Protein AF-A0A3D5DRR6-F1 (afdb_monomer)

Sequence (350 aa):
MLAVAATAVPDGVGLDVLLAASFRIPVYLNIALPEVVTDFAIGNIVEALKPLNSELNDYLSDSDTAHLADALGPGLQNLHRALRDCFGLWQLGKGPWKSQRLDLRLGVPDIAGRPTAYPVLKILIDGTEKLAGRDRQYTGWHPADILGPGSPLLPTEPARRVALYVNAAGGPATGCLAAYVKDFGDQVTWADFRLFEGVYHAPTISPNPDGGDWRIGIVPPVFDAAQYRAEVQRVSTERAWKAEPWQTALLLDQYLSADPGALCPWNLGWAEPHGEATGMFSVTLWDDHCDRGLVVDLVAGSGTPERRARQMADSLLTIPSHQWPRTRPTQRQTSSLARPLRARSTGKPG

Radius of gyration: 26.15 Å; Cα contacts (8 Å, |Δi|>4): 579; chains: 1; bounding box: 60×61×79 Å

Secondary structure (DSSP, 8-state):
-HHHHHHH-TT-HHHHHHHHHHHT----GGG--GGG--HHHHHHHHHHHHHHHHHHHHHHH-TTS--HHHHHHHHHHHHHHHHHHHTGGG---SS---PBPEEEEEE-B--TT-S----EEEEEETTB--SSPGGG-EEEPPHHHH-STT-TTS--SS-EEEEEEEETTTEEEEEEEEEEEEE-SSEEEEEEEEEEES---S-B-----S-B-GGG-SSPPEEEHHHHHHHHHHHHHH-GGGSHHHHHHHHHHHHHHT-HHHHTTPEEEEEEE-TTSTTEEEEEEEETTTTEEEEEEEE--SS-HHHHHHHHHHHHHHS-TTSS-EEEEEE------PPP----------

pLDDT: mean 71.43, std 15.2, range [26.42, 97.19]

Nearest PDB structures (foldseek):
  1e04-assembly2_L  TM=3.779E-01  e=3.262E+00  Homo sapiens
  4eb1-assembly1_I  TM=4.494E-01  e=5.299E+00  Homo sapiens
  1br8-assembly3_L-2  TM=3.860E-01  e=6.230E+00  Homo sapiens
  1lk6-assembly1_L  TM=3.877E-01  e=8.158E+00  Homo sapiens
  4hvt-assembly1_A  TM=3.700E-01  e=9.591E+00  Rickettsia typhi str. Wilmington

Mean predicted aligned error: 15.08 Å

Solvent-accessible surface area (backbone atoms only — not comparable to full-atom values): 19811 Å² total; per-residue (Å²): 103,73,71,56,51,42,73,75,47,77,82,42,76,46,52,58,57,49,53,56,54,59,74,62,49,83,55,65,70,92,73,53,55,73,88,57,67,37,74,65,42,51,48,48,42,52,59,29,44,46,60,45,52,51,54,52,51,49,35,76,74,41,73,90,77,57,59,51,57,72,65,40,45,61,26,51,51,44,32,47,47,36,46,35,77,49,48,26,50,63,50,82,68,85,71,91,77,76,64,44,48,68,47,79,46,75,42,26,66,61,44,82,85,53,96,74,64,53,57,16,37,41,60,21,54,69,85,35,63,77,76,61,42,82,89,58,50,34,34,44,43,48,47,82,82,51,41,39,99,82,23,68,78,55,57,48,89,75,63,39,34,30,69,65,28,21,23,37,65,59,31,41,60,46,9,29,41,25,24,29,36,33,70,69,78,71,30,32,36,44,23,47,44,26,43,37,81,37,72,58,90,64,73,41,78,75,89,80,56,97,41,70,53,73,84,71,52,88,60,53,58,34,26,42,30,66,60,46,52,51,44,55,48,50,56,33,67,64,44,59,76,76,37,65,58,42,53,17,23,37,46,23,42,49,58,48,66,72,44,57,74,63,47,58,86,36,40,77,38,33,32,32,60,34,92,89,46,90,57,31,31,37,36,33,30,30,30,88,91,70,56,39,29,41,32,35,63,41,70,45,64,85,75,55,41,64,57,19,14,49,53,42,31,51,55,57,57,71,45,60,85,91,71,55,60,70,74,45,82,43,68,64,88,74,76,93,68,82,79,79,80,76,79,79,81,80,78,76,90,128

Structure (mmCIF, N/CA/C/O backbone):
data_AF-A0A3D5DRR6-F1
#
_entry.id   AF-A0A3D5DRR6-F1
#
loop_
_atom_site.group_PDB
_atom_site.id
_atom_site.type_symbol
_atom_site.label_atom_id
_atom_site.label_alt_id
_atom_site.label_comp_id
_atom_site.label_asym_id
_atom_site.label_entity_id
_atom_site.label_seq_id
_atom_site.pdbx_PDB_ins_code
_atom_site.Cartn_x
_atom_site.Cartn_y
_atom_site.Cartn_z
_atom_site.occupancy
_atom_site.B_iso_or_equiv
_atom_site.auth_seq_id
_atom_site.auth_comp_id
_atom_site.auth_asym_id
_atom_site.auth_atom_id
_atom_site.pdbx_PDB_model_num
ATOM 1 N N . MET A 1 1 ? -19.384 5.067 36.448 1.00 57.78 1 MET A N 1
ATOM 2 C CA . MET A 1 1 ? -20.428 6.111 36.392 1.00 57.78 1 MET A CA 1
ATOM 3 C C . MET A 1 1 ? -21.779 5.554 35.977 1.00 57.78 1 MET A C 1
ATOM 5 O O . MET A 1 1 ? -22.594 5.402 36.867 1.00 57.78 1 MET A O 1
ATOM 9 N N . LEU A 1 2 ? -22.004 5.151 34.718 1.00 58.91 2 LEU A N 1
ATOM 10 C CA . LEU A 1 2 ? -23.279 4.532 34.292 1.00 58.91 2 LEU A CA 1
ATOM 11 C C . LEU A 1 2 ? -23.696 3.338 35.172 1.00 58.91 2 LEU A C 1
ATOM 13 O O . LEU A 1 2 ? -24.827 3.281 35.630 1.00 58.91 2 LEU A O 1
ATOM 17 N N . ALA A 1 3 ? -22.755 2.449 35.508 1.00 59.16 3 ALA A N 1
ATOM 18 C CA . ALA A 1 3 ? -23.008 1.338 36.434 1.00 59.16 3 ALA A CA 1
ATOM 19 C C . ALA A 1 3 ? -23.357 1.786 37.871 1.00 59.16 3 ALA A C 1
ATOM 21 O O . ALA A 1 3 ? -24.113 1.108 38.551 1.00 59.16 3 ALA A O 1
ATOM 22 N N . VAL A 1 4 ? -22.829 2.930 38.324 1.00 59.69 4 VAL A N 1
ATOM 23 C CA . VAL A 1 4 ? -23.108 3.489 39.662 1.00 59.69 4 VAL A CA 1
ATOM 24 C C . VAL A 1 4 ? -24.483 4.163 39.685 1.00 59.69 4 VAL A C 1
ATOM 26 O O . VAL A 1 4 ? -25.247 3.970 40.625 1.00 59.69 4 VAL A O 1
ATOM 29 N N . ALA A 1 5 ? -24.834 4.890 38.620 1.00 57.16 5 ALA A N 1
ATOM 30 C CA . ALA A 1 5 ? -26.179 5.426 38.430 1.00 57.16 5 ALA A CA 1
ATOM 31 C C . ALA A 1 5 ? -27.224 4.295 38.360 1.00 57.16 5 ALA A C 1
ATOM 33 O O . ALA A 1 5 ? -28.288 4.417 38.953 1.00 57.16 5 ALA A O 1
ATOM 34 N N . ALA A 1 6 ? -26.878 3.157 37.743 1.00 59.81 6 ALA A N 1
ATOM 35 C CA . ALA A 1 6 ? -27.746 1.977 37.659 1.00 59.81 6 ALA A CA 1
ATOM 36 C C . ALA A 1 6 ? -27.997 1.317 39.008 1.00 59.81 6 ALA A C 1
ATOM 38 O O . ALA A 1 6 ? -29.107 0.882 39.287 1.00 59.81 6 ALA A O 1
ATOM 39 N N . THR A 1 7 ? -26.986 1.288 39.875 1.00 63.16 7 THR A N 1
ATOM 40 C CA . THR A 1 7 ? -27.174 0.819 41.251 1.00 63.16 7 THR A CA 1
ATOM 41 C C . THR A 1 7 ? -27.968 1.796 42.115 1.00 63.16 7 THR A C 1
ATOM 43 O O . THR A 1 7 ? -28.608 1.361 43.066 1.00 63.16 7 THR A O 1
ATOM 46 N N . ALA A 1 8 ? -27.922 3.098 41.814 1.00 60.09 8 ALA A N 1
ATOM 47 C CA . ALA A 1 8 ? -28.626 4.125 42.579 1.00 60.09 8 ALA A CA 1
ATOM 48 C C . ALA A 1 8 ? -30.104 4.260 42.175 1.00 60.09 8 ALA A C 1
ATOM 50 O O . ALA A 1 8 ? -30.933 4.575 43.025 1.00 60.09 8 ALA A O 1
ATOM 51 N N . VAL A 1 9 ? -30.434 4.009 40.902 1.00 61.66 9 VAL A N 1
ATOM 52 C CA . VAL A 1 9 ? -31.795 4.128 40.357 1.00 61.66 9 VAL A CA 1
ATOM 53 C C . VAL A 1 9 ? -32.102 2.933 39.433 1.00 61.66 9 VAL A C 1
ATOM 55 O O . VAL A 1 9 ? -31.975 3.047 38.213 1.00 61.66 9 VAL A O 1
ATOM 58 N N . PRO A 1 10 ? -32.475 1.769 39.998 1.00 55.75 10 PRO A N 1
ATOM 59 C CA . PRO A 1 10 ? -32.592 0.512 39.252 1.00 55.75 10 PRO A CA 1
ATOM 60 C C . PRO A 1 10 ? -33.760 0.455 38.251 1.00 55.75 10 PRO A C 1
ATOM 62 O O . PRO A 1 10 ? -33.683 -0.324 37.309 1.00 55.75 10 PRO A O 1
ATOM 65 N N . ASP A 1 11 ? -34.793 1.292 38.408 1.00 59.94 11 ASP A N 1
ATOM 66 C CA . ASP A 1 11 ? -36.006 1.282 37.564 1.00 59.94 11 ASP A CA 1
ATOM 67 C C . ASP A 1 11 ? -36.079 2.465 36.570 1.00 59.94 11 ASP A C 1
ATOM 69 O O . ASP A 1 11 ? -37.135 2.787 36.016 1.00 59.94 11 ASP A O 1
ATOM 73 N N . GLY A 1 12 ? -34.962 3.163 36.339 1.00 62.62 12 GLY A N 1
ATOM 74 C CA . GLY A 1 12 ? -34.909 4.287 35.405 1.00 62.62 12 GLY A CA 1
ATOM 75 C C . GLY A 1 12 ? -34.996 3.820 33.948 1.00 62.62 12 GLY A C 1
ATOM 76 O O . GLY A 1 12 ? -33.993 3.398 33.382 1.00 62.62 12 GLY A O 1
ATOM 77 N N . VAL A 1 13 ? -36.159 3.972 33.300 1.00 58.59 13 VAL A N 1
ATOM 78 C CA . VAL A 1 13 ? -36.409 3.555 31.896 1.00 58.59 13 VAL A CA 1
ATOM 79 C C . VAL A 1 13 ? -35.359 4.099 30.909 1.00 58.59 13 VAL A C 1
ATOM 81 O O . VAL A 1 13 ? -34.988 3.425 29.949 1.00 58.59 13 VAL A O 1
ATOM 84 N N . GLY A 1 14 ? -34.838 5.308 31.147 1.00 58.56 14 GLY A N 1
ATOM 85 C CA . GLY A 1 14 ? -33.756 5.881 30.341 1.00 58.56 14 GLY A CA 1
ATOM 86 C C . GLY A 1 14 ? -32.418 5.156 30.516 1.00 58.56 14 GLY A C 1
ATOM 87 O O . GLY A 1 14 ? -31.654 5.042 29.565 1.00 58.56 14 GLY A O 1
ATOM 88 N N . LEU A 1 15 ? -32.137 4.619 31.702 1.00 61.41 15 LEU A N 1
ATOM 89 C CA . LEU A 1 15 ? -30.843 4.055 32.075 1.00 61.41 15 LEU A CA 1
ATOM 90 C C . LEU A 1 15 ? -30.556 2.694 31.429 1.00 61.41 15 LEU A C 1
ATOM 92 O O . LEU A 1 15 ? -29.434 2.454 30.980 1.00 61.41 15 LEU A O 1
ATOM 96 N N . ASP A 1 16 ? -31.574 1.844 31.295 1.00 63.94 16 ASP A N 1
ATOM 97 C CA . ASP A 1 16 ? -31.466 0.559 30.595 1.00 63.94 16 ASP A CA 1
ATOM 98 C C . ASP A 1 16 ? -31.148 0.741 29.107 1.00 63.94 16 ASP A C 1
ATOM 100 O O . ASP A 1 16 ? -30.294 0.047 28.545 1.00 63.94 16 ASP A O 1
ATOM 104 N N . VAL A 1 17 ? -31.784 1.728 28.465 1.00 62.78 17 VAL A N 1
ATOM 105 C CA . VAL A 1 17 ? -31.516 2.091 27.065 1.00 62.78 17 VAL A CA 1
ATOM 106 C C . VAL A 1 17 ? -30.068 2.561 26.899 1.00 62.78 17 VAL A C 1
ATOM 108 O O . VAL A 1 17 ? -29.405 2.200 25.923 1.00 62.78 17 VAL A O 1
ATOM 111 N N . LEU A 1 18 ? -29.546 3.314 27.869 1.00 60.84 18 LEU A N 1
ATOM 112 C CA . LEU A 1 18 ? -28.179 3.841 27.856 1.00 60.84 18 LEU A CA 1
ATOM 113 C C . LEU A 1 18 ? -27.134 2.755 28.111 1.00 60.84 18 LEU A C 1
ATOM 115 O O . LEU A 1 18 ? -26.126 2.702 27.402 1.00 60.84 18 LEU A O 1
ATOM 119 N N . LEU A 1 19 ? -27.379 1.852 29.065 1.00 66.19 19 LEU A N 1
ATOM 120 C CA . LEU A 1 19 ? -26.534 0.680 29.288 1.00 66.19 19 LEU A CA 1
ATOM 121 C C . LEU A 1 19 ? -26.485 -0.175 28.020 1.00 66.19 19 LEU A C 1
ATOM 123 O O . LEU A 1 19 ? -25.396 -0.448 27.511 1.00 66.19 19 LEU A O 1
ATOM 127 N N . ALA A 1 20 ? -27.637 -0.501 27.434 1.00 66.75 20 ALA A N 1
ATOM 128 C CA . ALA A 1 20 ? -27.711 -1.251 26.184 1.00 66.75 20 ALA A CA 1
ATOM 129 C C . ALA A 1 20 ? -26.995 -0.547 25.014 1.00 66.75 20 ALA A C 1
ATOM 131 O O . ALA A 1 20 ? -26.316 -1.209 24.226 1.00 66.75 20 ALA A O 1
ATOM 132 N N . ALA A 1 21 ? -27.098 0.781 24.896 1.00 64.50 21 ALA A N 1
ATOM 133 C CA . ALA A 1 21 ? -26.384 1.558 23.882 1.00 64.50 21 ALA A CA 1
ATOM 134 C C . ALA A 1 21 ? -24.861 1.542 24.105 1.00 64.50 21 ALA A C 1
ATOM 136 O O . ALA A 1 21 ? -24.104 1.382 23.148 1.00 64.50 21 ALA A O 1
ATOM 137 N N . SER A 1 22 ? -24.411 1.633 25.359 1.00 63.72 22 SER A N 1
ATOM 138 C CA . SER A 1 22 ? -22.990 1.580 25.721 1.00 63.72 22 SER A CA 1
ATOM 139 C C . SER A 1 22 ? -22.355 0.212 25.432 1.00 63.72 22 SER A C 1
ATOM 141 O O . SER A 1 22 ? -21.256 0.149 24.886 1.00 63.72 22 SER A O 1
ATOM 143 N N . PHE A 1 23 ? -23.083 -0.888 25.671 1.00 64.62 23 PHE A N 1
ATOM 144 C CA . PHE A 1 23 ? -22.648 -2.249 25.324 1.00 64.62 23 PHE A CA 1
ATOM 145 C C . PHE A 1 23 ? -22.597 -2.505 23.813 1.00 64.62 23 PHE A C 1
ATOM 147 O O . PHE A 1 23 ? -21.966 -3.463 23.368 1.00 64.62 23 PHE A O 1
ATOM 154 N N . ARG A 1 24 ? -23.256 -1.659 23.013 1.00 62.75 24 ARG A N 1
ATOM 155 C CA . ARG A 1 24 ? -23.224 -1.715 21.546 1.00 62.75 24 ARG A CA 1
ATOM 156 C C . ARG A 1 24 ? -22.094 -0.891 20.940 1.00 62.75 24 ARG A C 1
ATOM 158 O O . ARG A 1 24 ? -21.936 -0.939 19.721 1.00 62.75 24 ARG A O 1
ATOM 165 N N . ILE A 1 25 ? -21.314 -0.157 21.740 1.00 61.56 25 ILE A N 1
ATOM 166 C CA . ILE A 1 25 ? -20.130 0.548 21.245 1.00 61.56 25 ILE A CA 1
ATOM 167 C C . ILE A 1 25 ? -19.124 -0.525 20.800 1.00 61.56 25 ILE A C 1
ATOM 169 O O . ILE A 1 25 ? -18.639 -1.287 21.637 1.00 61.56 25 ILE A O 1
ATOM 173 N N . PRO A 1 26 ? -18.791 -0.620 19.499 1.00 57.81 26 PRO A N 1
ATOM 174 C CA . PRO A 1 26 ? -17.951 -1.687 18.960 1.00 57.81 26 PRO A CA 1
ATOM 175 C C . PRO A 1 26 ? -16.461 -1.400 19.211 1.00 57.81 26 PRO A C 1
ATOM 177 O O . PRO A 1 26 ? -15.634 -1.571 18.321 1.00 57.81 26 PRO A O 1
ATOM 180 N N . VAL A 1 27 ? -16.130 -0.910 20.408 1.00 61.56 27 VAL A N 1
ATOM 181 C CA . VAL A 1 27 ? -14.777 -0.569 20.845 1.00 61.56 27 VAL A CA 1
ATOM 182 C C . VAL A 1 27 ? -14.474 -1.373 22.100 1.00 61.56 27 VAL A C 1
ATOM 184 O O . VAL A 1 27 ? -14.941 -1.086 23.199 1.00 61.56 27 VAL A O 1
ATOM 187 N N . TYR A 1 28 ? -13.670 -2.404 21.925 1.00 64.94 28 TYR A N 1
ATOM 188 C CA . TYR A 1 28 ? -13.137 -3.247 22.975 1.00 64.94 28 TYR A CA 1
ATOM 189 C C . TYR A 1 28 ? -11.892 -2.561 23.552 1.00 64.94 28 TYR A C 1
ATOM 191 O O . TYR A 1 28 ? -10.787 -2.672 23.025 1.00 64.94 28 TYR A O 1
ATOM 199 N N . LEU A 1 29 ? -12.070 -1.769 24.608 1.00 59.22 29 LEU A N 1
ATOM 200 C CA . LEU A 1 29 ? -10.976 -0.992 25.213 1.00 59.22 29 LEU A CA 1
ATOM 201 C C . LEU A 1 29 ? -9.846 -1.874 25.758 1.00 59.22 29 LEU A C 1
ATOM 203 O O . LEU A 1 29 ? -8.688 -1.479 25.744 1.00 59.22 29 LEU A O 1
ATOM 207 N N . ASN A 1 30 ? -10.169 -3.093 26.180 1.00 58.28 30 ASN A N 1
ATOM 208 C CA . ASN A 1 30 ? -9.212 -4.069 26.697 1.00 58.28 30 ASN A CA 1
ATOM 209 C C . ASN A 1 30 ? -8.273 -4.664 25.632 1.00 58.28 30 ASN A C 1
ATOM 211 O O . ASN A 1 30 ? -7.331 -5.359 25.995 1.00 58.28 30 ASN A O 1
ATOM 215 N N . ILE A 1 31 ? -8.533 -4.427 24.344 1.00 55.56 31 ILE A N 1
ATOM 216 C CA . ILE A 1 31 ? -7.649 -4.828 23.237 1.00 55.56 31 ILE A CA 1
ATOM 217 C C . ILE A 1 31 ? -7.062 -3.616 22.504 1.00 55.56 31 ILE A C 1
ATOM 219 O O . ILE A 1 31 ? -6.407 -3.784 21.473 1.00 55.56 31 ILE A O 1
ATOM 223 N N . ALA A 1 32 ? -7.318 -2.398 22.997 1.00 60.31 32 ALA A N 1
ATOM 224 C CA . ALA A 1 32 ? -6.676 -1.206 22.470 1.00 60.31 32 ALA A CA 1
ATOM 225 C C . ALA A 1 32 ? -5.166 -1.297 22.724 1.00 60.31 32 ALA A C 1
ATOM 227 O O . ALA A 1 32 ? -4.716 -1.664 23.808 1.00 60.31 32 ALA A O 1
ATOM 228 N N . LEU A 1 33 ? -4.391 -0.987 21.691 1.00 59.56 33 LEU A N 1
ATOM 229 C CA . LEU A 1 33 ? -2.938 -0.951 21.760 1.00 59.56 33 LEU A CA 1
ATOM 230 C C . LEU A 1 33 ? -2.477 0.177 22.696 1.00 59.56 33 LEU A C 1
ATOM 232 O O . LEU A 1 33 ? -3.002 1.286 22.577 1.00 59.56 33 LEU A O 1
ATOM 236 N N . PRO A 1 34 ? -1.491 -0.040 23.583 1.00 63.88 34 PRO A N 1
ATOM 237 C CA . PRO A 1 34 ? -0.944 1.038 24.407 1.00 63.88 34 PRO A CA 1
ATOM 238 C C . PRO A 1 34 ? -0.505 2.255 23.578 1.00 63.88 34 PRO A C 1
ATOM 240 O O . PRO A 1 34 ? -0.702 3.390 23.994 1.00 63.88 34 PRO A O 1
ATOM 243 N N . GLU A 1 35 ? 0.003 2.029 22.364 1.00 61.91 35 GLU A N 1
ATOM 244 C CA . GLU A 1 35 ? 0.509 3.062 21.454 1.00 61.91 35 GLU A CA 1
ATOM 245 C C . GLU A 1 35 ? -0.581 4.005 20.929 1.00 61.91 35 GLU A C 1
ATOM 247 O O . GLU A 1 35 ? -0.272 5.108 20.478 1.00 61.91 35 GLU A O 1
ATOM 252 N N . VAL A 1 36 ? -1.852 3.588 20.965 1.00 62.41 36 VAL A N 1
ATOM 253 C CA . VAL A 1 36 ? -2.983 4.425 20.531 1.00 62.41 36 VAL A CA 1
ATOM 254 C C . VAL A 1 36 ? -3.627 5.172 21.701 1.00 62.41 36 VAL A C 1
ATOM 256 O O . VAL A 1 36 ? -4.452 6.061 21.488 1.00 62.41 36 VAL A O 1
ATOM 259 N N . VAL A 1 37 ? -3.229 4.856 22.938 1.00 68.44 37 VAL A N 1
ATOM 260 C CA . VAL A 1 37 ? -3.656 5.546 24.161 1.00 68.44 37 VAL A CA 1
ATOM 261 C C . VAL A 1 37 ? -2.752 6.757 24.389 1.00 68.44 37 VAL A C 1
ATOM 263 O O . VAL A 1 37 ? -1.853 6.756 25.223 1.00 68.44 37 VAL A O 1
ATOM 266 N N . THR A 1 38 ? -2.975 7.801 23.596 1.00 67.50 38 THR A N 1
ATOM 267 C CA . THR A 1 38 ? -2.236 9.068 23.685 1.00 67.50 38 THR A CA 1
ATOM 268 C C . THR A 1 38 ? -2.938 10.053 24.622 1.00 67.50 38 THR A C 1
ATOM 270 O O . THR A 1 38 ? -4.148 9.959 24.828 1.00 67.50 38 THR A O 1
ATOM 273 N N . ASP A 1 39 ? -2.219 11.058 25.133 1.00 68.12 39 ASP A N 1
ATOM 274 C CA . ASP A 1 39 ? -2.822 12.137 25.938 1.00 68.12 39 ASP A CA 1
ATOM 275 C C . ASP A 1 39 ? -3.958 12.851 25.192 1.00 68.12 39 ASP A C 1
ATOM 277 O O . ASP A 1 39 ? -4.966 13.228 25.786 1.00 68.12 39 ASP A O 1
ATOM 281 N N . PHE A 1 40 ? -3.834 12.981 23.870 1.00 67.38 40 PHE A N 1
ATOM 282 C CA . PHE A 1 40 ? -4.885 13.516 23.009 1.00 67.38 40 PHE A CA 1
ATOM 283 C C . PHE A 1 40 ? -6.120 12.608 22.969 1.00 67.38 40 PHE A C 1
ATOM 285 O O . PHE A 1 40 ? -7.242 13.092 23.106 1.00 67.38 40 PHE A O 1
ATOM 292 N N . ALA A 1 41 ? -5.930 11.292 22.818 1.00 68.19 41 ALA A N 1
ATOM 293 C CA . ALA A 1 41 ? -7.030 10.332 22.851 1.00 68.19 41 ALA A CA 1
ATOM 294 C C . ALA A 1 41 ? -7.744 10.354 24.210 1.00 68.19 41 ALA A C 1
ATOM 296 O O . ALA A 1 41 ? -8.973 10.413 24.261 1.00 68.19 41 ALA A O 1
ATOM 297 N N . ILE A 1 42 ? -6.978 10.382 25.305 1.00 72.56 42 ILE A N 1
ATOM 298 C CA . ILE A 1 42 ? -7.509 10.524 26.665 1.00 72.56 42 ILE A CA 1
ATOM 299 C C . ILE A 1 42 ? -8.292 11.835 26.787 1.00 72.56 42 ILE A C 1
ATOM 301 O O . ILE A 1 42 ? -9.442 11.810 27.219 1.00 72.56 42 ILE A O 1
ATOM 305 N N . GLY A 1 43 ? -7.716 12.959 26.355 1.00 74.38 43 GLY A N 1
ATOM 306 C CA . GLY A 1 43 ? -8.357 14.273 26.381 1.00 74.38 43 GLY A CA 1
ATOM 307 C C . GLY A 1 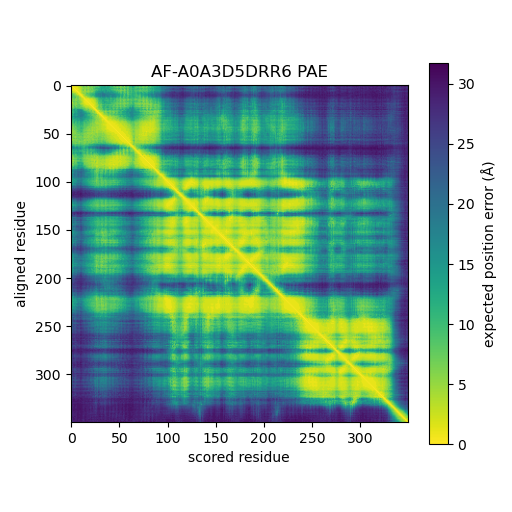43 ? -9.683 14.300 25.622 1.00 74.38 43 GLY A C 1
ATOM 308 O O . GLY A 1 43 ? -10.700 14.683 26.191 1.00 74.38 43 GLY A O 1
ATOM 309 N N . ASN A 1 44 ? -9.713 13.810 24.380 1.00 74.94 44 ASN A N 1
ATOM 310 C CA . ASN A 1 44 ? -10.935 13.755 23.572 1.00 74.94 44 ASN A CA 1
ATOM 311 C C . ASN A 1 44 ? -12.031 12.899 24.210 1.00 74.94 44 ASN A C 1
ATOM 313 O O . ASN A 1 44 ? -13.207 13.262 24.169 1.00 74.94 44 ASN A O 1
ATOM 317 N N . ILE A 1 45 ? -11.664 11.765 24.809 1.00 76.75 45 ILE A N 1
ATOM 318 C CA . ILE A 1 45 ? -12.621 10.895 25.497 1.00 76.75 45 ILE A CA 1
ATOM 319 C C . ILE A 1 45 ? -13.138 11.570 26.764 1.00 76.75 45 ILE A C 1
ATOM 321 O O . ILE A 1 45 ? -14.338 11.530 27.024 1.00 76.75 45 ILE A O 1
ATOM 325 N N . VAL A 1 46 ? -12.261 12.219 27.532 1.00 79.06 46 VAL A N 1
ATOM 326 C CA . VAL A 1 46 ? -12.645 12.980 28.725 1.00 79.06 46 VAL A CA 1
ATOM 327 C C . VAL A 1 46 ? -13.600 14.116 28.358 1.00 79.06 46 VAL A C 1
ATOM 329 O O . VAL A 1 46 ? -14.643 14.243 28.995 1.00 79.06 46 VAL A O 1
ATOM 332 N N . GLU A 1 47 ? -13.313 14.894 27.310 1.00 80.38 47 GLU A N 1
ATOM 333 C CA . GLU A 1 47 ? -14.223 15.938 26.817 1.00 80.38 47 GLU A CA 1
ATOM 334 C C . GLU A 1 47 ? -15.574 15.356 26.381 1.00 80.38 47 GLU A C 1
ATOM 336 O O . GLU A 1 47 ? -16.619 15.895 26.741 1.00 80.38 47 GLU A O 1
ATOM 341 N N . ALA A 1 48 ? -15.582 14.218 25.679 1.00 79.81 48 ALA A N 1
ATOM 342 C CA . ALA A 1 48 ? -16.818 13.550 25.272 1.00 79.81 48 ALA A CA 1
ATOM 343 C C . ALA A 1 48 ? -17.630 12.992 26.460 1.00 79.81 48 ALA A C 1
ATOM 345 O O . ALA A 1 48 ? -18.850 12.860 26.364 1.00 79.81 48 ALA A O 1
ATOM 346 N N . LEU A 1 49 ? -16.976 12.687 27.586 1.00 78.75 49 LEU A N 1
ATOM 347 C CA . LEU A 1 49 ? -17.620 12.229 28.819 1.00 78.75 49 LEU A CA 1
ATOM 348 C C . LEU A 1 49 ? -18.214 13.371 29.658 1.00 78.75 49 LEU A C 1
ATOM 350 O O . LEU A 1 49 ? -19.132 13.112 30.437 1.00 78.75 49 LEU A O 1
ATOM 354 N N . LYS A 1 50 ? -17.742 14.620 29.525 1.00 80.94 50 LYS A N 1
ATOM 355 C CA . LYS A 1 50 ? -18.212 15.745 30.359 1.00 80.94 50 LYS A CA 1
ATOM 356 C C . LYS A 1 50 ? -19.727 15.990 30.282 1.00 80.94 50 LYS A C 1
ATOM 358 O O . LYS A 1 50 ? -20.330 16.086 31.351 1.00 80.94 50 LYS A O 1
ATOM 363 N N . PRO A 1 51 ? -20.368 16.044 29.095 1.00 78.69 51 PRO A N 1
ATOM 364 C CA . PRO A 1 51 ? -21.815 16.249 29.008 1.00 78.69 51 PRO A CA 1
ATOM 365 C C . PRO A 1 51 ? -22.596 15.104 29.660 1.00 78.69 51 PRO A C 1
ATOM 367 O O . PRO A 1 51 ? -23.553 15.347 30.382 1.00 78.69 51 PRO A O 1
ATOM 370 N N . LEU A 1 52 ? -22.134 13.858 29.478 1.00 76.44 52 LEU A N 1
ATOM 371 C CA . LEU A 1 52 ? -22.740 12.678 30.104 1.00 76.44 52 LEU A CA 1
ATOM 372 C C . LEU A 1 52 ? -22.651 12.742 31.634 1.00 76.44 52 LEU A C 1
ATOM 374 O O . LEU A 1 52 ? -23.591 12.360 32.322 1.00 76.44 52 LEU A O 1
ATOM 378 N N . ASN A 1 53 ? -21.520 13.213 32.168 1.00 76.81 53 ASN A N 1
ATOM 379 C CA . ASN A 1 53 ? -21.332 13.375 33.606 1.00 76.81 53 ASN A CA 1
ATOM 380 C C . ASN A 1 53 ? -22.238 14.473 34.184 1.00 76.81 53 ASN A C 1
ATOM 382 O O . ASN A 1 53 ? -22.815 14.264 35.244 1.00 76.81 53 ASN A O 1
ATOM 386 N N . SER A 1 54 ? -22.385 15.612 33.495 1.00 78.00 54 SER A N 1
ATOM 387 C CA . SER A 1 54 ? -23.276 16.698 33.937 1.00 78.00 54 SER A CA 1
ATOM 388 C C . SER A 1 54 ? -24.723 16.218 34.036 1.00 78.00 54 SER A C 1
ATOM 390 O O . SER A 1 54 ? -25.300 16.252 35.115 1.00 78.00 54 SER A O 1
ATOM 392 N N . GLU A 1 55 ? -25.248 15.648 32.952 1.00 76.25 55 GLU A N 1
ATOM 393 C CA . GLU A 1 55 ? -26.636 15.174 32.869 1.00 76.25 55 GLU A CA 1
ATOM 394 C C . GLU A 1 55 ? -26.948 14.060 33.882 1.00 76.25 55 GLU A C 1
ATOM 396 O O . GLU A 1 55 ? -28.024 14.023 34.475 1.00 76.25 55 GLU A O 1
ATOM 401 N N . LEU A 1 56 ? -25.997 13.149 34.134 1.00 75.12 56 LEU A N 1
ATOM 402 C CA . LEU A 1 56 ? -26.165 12.123 35.168 1.00 75.12 56 LEU A CA 1
ATOM 403 C C . LEU A 1 56 ? -26.201 12.720 36.581 1.00 75.12 56 LEU A C 1
ATOM 405 O O . LEU A 1 56 ? -26.951 12.223 37.418 1.00 75.12 56 LEU A O 1
ATOM 409 N N . ASN A 1 57 ? -25.400 13.750 36.864 1.00 77.12 57 ASN A N 1
ATOM 410 C CA . ASN A 1 57 ? -25.414 14.411 38.172 1.00 77.12 57 ASN A CA 1
ATOM 411 C C . ASN A 1 57 ? -26.693 15.230 38.378 1.00 77.12 57 ASN A C 1
ATOM 413 O O . ASN A 1 57 ? -27.228 15.229 39.487 1.00 77.12 57 ASN A O 1
ATOM 417 N N . ASP A 1 58 ? -27.201 15.868 37.321 1.00 75.38 58 ASP A N 1
ATOM 418 C CA . ASP A 1 58 ? -28.468 16.598 37.353 1.00 75.38 58 ASP A CA 1
ATOM 419 C C . ASP A 1 58 ? -29.631 15.633 37.633 1.00 75.38 58 ASP A C 1
ATOM 421 O O . ASP A 1 58 ? -30.398 15.859 38.566 1.00 75.38 58 ASP A O 1
ATOM 425 N N . TYR A 1 59 ? -29.675 14.478 36.953 1.00 71.50 59 TYR A N 1
ATOM 426 C CA . TYR A 1 59 ? -30.681 13.438 37.212 1.00 71.50 59 TYR A CA 1
ATOM 427 C C . TYR A 1 59 ? -30.631 12.857 38.630 1.00 71.50 59 TYR A C 1
ATOM 429 O O . TYR A 1 59 ? -31.665 12.610 39.246 1.00 71.50 59 TYR A O 1
ATOM 437 N N . LEU A 1 60 ? -29.428 12.605 39.158 1.00 73.06 60 LEU A N 1
ATOM 438 C CA . LEU A 1 60 ? -29.273 12.105 40.528 1.00 73.06 60 LEU A CA 1
ATOM 439 C C . LEU A 1 60 ? -29.692 13.145 41.579 1.00 73.06 60 LEU A C 1
ATOM 441 O O . LEU A 1 60 ? -30.003 12.767 42.708 1.00 73.06 60 LEU A O 1
ATOM 445 N N . SER A 1 61 ? -29.673 14.430 41.219 1.00 75.38 61 SER A N 1
ATOM 446 C CA . SER A 1 61 ? -30.058 15.533 42.101 1.00 75.38 61 SER A CA 1
ATOM 447 C C . SER A 1 61 ? -31.558 15.836 42.031 1.00 75.38 61 SER A C 1
ATOM 449 O O . SER A 1 61 ? -32.144 16.192 43.052 1.00 75.38 61 SER A O 1
ATOM 451 N N . ASP A 1 62 ? -32.178 15.674 40.859 1.00 72.56 62 ASP A N 1
ATOM 452 C CA . ASP A 1 62 ? -33.615 15.837 40.629 1.00 72.56 62 ASP A CA 1
ATOM 453 C C . ASP A 1 62 ? -34.102 14.864 39.536 1.00 72.56 62 ASP A C 1
ATOM 455 O O . ASP A 1 62 ? -33.798 15.000 38.349 1.00 72.56 62 ASP A O 1
ATOM 459 N N . SER A 1 63 ? -34.865 13.849 39.945 1.00 64.19 63 SER A N 1
ATOM 460 C CA . SER A 1 63 ? -35.335 12.785 39.055 1.00 64.19 63 SER A CA 1
ATOM 461 C C . SER A 1 63 ? -36.536 13.179 38.190 1.00 64.19 63 SER A C 1
ATOM 463 O O . SER A 1 63 ? -36.815 12.483 37.211 1.00 64.19 63 SER A O 1
ATOM 465 N N . ASP A 1 64 ? -37.246 14.261 38.533 1.00 60.47 64 ASP A N 1
ATOM 466 C CA . ASP A 1 64 ? -38.512 14.650 37.891 1.00 60.47 64 ASP A CA 1
ATOM 467 C C . ASP A 1 64 ? -38.304 15.515 36.634 1.00 60.47 64 ASP A C 1
ATOM 469 O O . ASP A 1 64 ? -39.223 15.689 35.831 1.00 60.47 64 ASP A O 1
ATOM 473 N N . THR A 1 65 ? -37.090 16.031 36.422 1.00 53.34 65 THR A N 1
ATOM 474 C CA . THR A 1 65 ? -36.754 16.954 35.324 1.00 53.34 65 THR A CA 1
ATOM 475 C C . THR A 1 65 ? -36.084 16.295 34.114 1.00 53.34 65 THR A C 1
ATOM 477 O O . THR A 1 65 ? -35.957 16.934 33.067 1.00 53.34 65 THR A O 1
ATOM 480 N N . ALA A 1 66 ? -35.663 15.029 34.191 1.00 53.31 66 ALA A N 1
ATOM 481 C CA . ALA A 1 66 ? -34.731 14.490 33.202 1.00 53.31 66 ALA A CA 1
ATOM 482 C C . ALA A 1 66 ? -35.394 13.727 32.041 1.00 53.31 66 ALA A C 1
ATOM 484 O O . ALA A 1 66 ? -35.789 12.563 32.151 1.00 53.31 66 ALA A O 1
ATOM 485 N N . HIS A 1 67 ? -35.345 14.327 30.852 1.00 58.62 67 HIS A N 1
ATOM 486 C CA . HIS A 1 67 ? -35.441 13.615 29.575 1.00 58.62 67 HIS A CA 1
ATOM 487 C C . HIS A 1 67 ? -34.128 12.863 29.275 1.00 58.62 67 HIS A C 1
ATOM 489 O O . HIS A 1 67 ? -33.485 13.098 28.253 1.00 58.62 67 HIS A O 1
ATOM 495 N N . LEU A 1 68 ? -33.719 11.950 30.169 1.00 60.31 68 LEU A N 1
ATOM 496 C CA . LEU A 1 68 ? -32.454 11.193 30.108 1.00 60.31 68 LEU A CA 1
ATOM 497 C C . LEU A 1 68 ? -32.149 10.622 28.713 1.00 60.31 68 LEU A C 1
ATOM 499 O O . LEU A 1 68 ? -31.000 10.625 28.283 1.00 60.31 68 LEU A O 1
ATOM 503 N N . ALA A 1 69 ? -33.167 10.139 27.995 1.00 56.84 69 ALA A N 1
ATOM 504 C CA . ALA A 1 69 ? -33.002 9.577 26.655 1.00 56.84 69 ALA A CA 1
ATOM 505 C C . ALA A 1 69 ? -32.642 10.635 25.588 1.00 56.84 69 ALA A C 1
ATOM 507 O O . ALA A 1 69 ? -31.802 10.362 24.727 1.00 56.84 69 ALA A O 1
ATOM 508 N N . ASP A 1 70 ? -33.222 11.837 25.666 1.00 59.94 70 ASP A N 1
ATOM 509 C CA . ASP A 1 70 ? -32.989 12.923 24.705 1.00 59.94 70 ASP A CA 1
ATOM 510 C C . ASP A 1 70 ? -31.703 13.701 25.025 1.00 59.94 70 ASP A C 1
ATOM 512 O O . ASP A 1 70 ? -30.970 14.088 24.112 1.00 59.94 70 ASP A O 1
ATOM 516 N N . ALA A 1 71 ? -31.379 13.868 26.311 1.00 60.00 71 ALA A N 1
ATOM 517 C CA . ALA A 1 71 ? -30.190 14.588 26.768 1.00 60.00 71 ALA A CA 1
ATOM 518 C C . ALA A 1 71 ? -28.891 13.780 26.582 1.00 60.00 71 ALA A C 1
ATOM 520 O O . ALA A 1 71 ? -27.862 14.304 26.148 1.00 60.00 71 ALA A O 1
ATOM 521 N N . LEU A 1 72 ? -28.933 12.467 26.836 1.00 66.62 72 LEU A N 1
ATOM 522 C CA . LEU A 1 72 ? -27.748 11.608 26.750 1.00 66.62 72 LEU A CA 1
ATOM 523 C C . LEU A 1 72 ? -27.521 11.020 25.351 1.00 66.62 72 LEU A C 1
ATOM 525 O O . LEU A 1 72 ? -26.426 10.529 25.073 1.00 66.62 72 LEU A O 1
ATOM 529 N N . GLY A 1 73 ? -28.502 11.106 24.445 1.00 67.81 73 GLY A N 1
ATOM 530 C CA . GLY A 1 73 ? -28.370 10.671 23.051 1.00 67.81 73 GLY A CA 1
ATOM 531 C C . GLY A 1 73 ? -27.186 11.331 22.322 1.00 67.81 73 GLY A C 1
ATOM 532 O O . GLY A 1 73 ? -26.293 10.616 21.854 1.00 67.81 73 GLY A O 1
ATOM 533 N N . PRO A 1 74 ? -27.107 12.674 22.263 1.00 74.00 74 PRO A N 1
ATOM 534 C CA . PRO A 1 74 ? -25.964 13.385 21.688 1.00 74.00 74 PRO A CA 1
ATOM 535 C C . PRO A 1 74 ? -24.646 13.092 22.420 1.00 74.00 74 PRO A C 1
ATOM 537 O O . PRO A 1 74 ? -23.616 12.896 21.775 1.00 74.00 74 PRO A O 1
ATOM 540 N N . GLY A 1 75 ? -24.672 13.000 23.755 1.00 74.88 75 GLY A N 1
ATOM 541 C CA . GLY A 1 75 ? -23.494 12.679 24.568 1.00 74.88 75 GLY A CA 1
ATOM 542 C C . GLY A 1 75 ? -22.911 11.298 24.251 1.00 74.88 75 GLY A C 1
ATOM 543 O O . GLY A 1 75 ? -21.708 11.164 24.033 1.00 74.88 75 GLY A O 1
ATOM 544 N N . LEU A 1 76 ? -23.758 10.272 24.133 1.00 74.44 76 LEU A N 1
ATOM 545 C CA . LEU A 1 76 ? -23.335 8.921 23.761 1.00 74.44 76 LEU A CA 1
ATOM 546 C C . LEU A 1 76 ? -22.865 8.838 22.311 1.00 74.44 76 LEU A C 1
ATOM 548 O O . LEU A 1 76 ? -21.922 8.105 22.022 1.00 74.44 76 LEU A O 1
ATOM 552 N N . GLN A 1 77 ? -23.482 9.587 21.395 1.00 74.88 77 GLN A N 1
ATOM 553 C CA . GLN A 1 77 ? -23.002 9.677 20.015 1.00 74.88 77 GLN A CA 1
ATOM 554 C C . GLN A 1 77 ? -21.619 10.331 19.942 1.00 74.88 77 GLN A C 1
ATOM 556 O O . GLN A 1 77 ? -20.760 9.850 19.201 1.00 74.88 77 GLN A O 1
ATOM 561 N N . ASN A 1 78 ? -21.382 11.380 20.731 1.00 76.62 78 ASN A N 1
ATOM 562 C CA . ASN A 1 78 ? -20.082 12.039 20.828 1.00 76.62 78 ASN A CA 1
ATOM 563 C C . ASN A 1 78 ? -19.032 11.118 21.452 1.00 76.62 78 ASN A C 1
ATOM 565 O O . ASN A 1 78 ? -17.935 11.003 20.911 1.00 76.62 78 ASN A O 1
ATOM 569 N N . LEU A 1 79 ? -19.377 10.397 22.524 1.00 77.38 79 LEU A N 1
ATOM 570 C CA . LEU A 1 79 ? -18.496 9.397 23.126 1.00 77.38 79 LEU A CA 1
ATOM 571 C C . LEU A 1 79 ? -18.189 8.255 22.154 1.00 77.38 79 LEU A C 1
ATOM 573 O O . LEU A 1 79 ? -17.032 7.876 22.006 1.00 77.38 79 LEU A O 1
ATOM 577 N N . HIS A 1 80 ? -19.192 7.726 21.451 1.00 74.25 80 HIS A N 1
ATOM 578 C CA . HIS A 1 80 ? -18.981 6.703 20.429 1.00 74.25 80 HIS A CA 1
ATOM 579 C C . HIS A 1 80 ? -18.063 7.220 19.320 1.00 74.25 80 HIS A C 1
ATOM 581 O O . HIS A 1 80 ? -17.145 6.506 18.928 1.00 74.25 80 HIS A O 1
ATOM 587 N N . ARG A 1 81 ? -18.261 8.454 18.844 1.00 72.12 81 ARG A N 1
ATOM 588 C CA . ARG A 1 81 ? -17.381 9.075 17.849 1.00 72.12 81 ARG A CA 1
ATOM 589 C C . ARG A 1 81 ? -15.952 9.196 18.374 1.00 72.12 81 ARG A C 1
ATOM 591 O O . ARG A 1 81 ? -15.054 8.685 17.726 1.00 72.12 81 ARG A O 1
ATOM 598 N N . ALA A 1 82 ? -15.754 9.746 19.571 1.00 73.81 82 ALA A N 1
ATOM 599 C CA . ALA A 1 82 ? -14.434 9.872 20.187 1.00 73.81 82 ALA A CA 1
ATOM 600 C C . ALA A 1 82 ? -13.747 8.507 20.361 1.00 73.81 82 ALA A C 1
ATOM 602 O O . ALA A 1 82 ? -12.617 8.318 19.926 1.00 73.81 82 ALA A O 1
ATOM 603 N N . LEU A 1 83 ? -14.444 7.511 20.914 1.00 72.31 83 LEU A N 1
ATOM 604 C CA . LEU A 1 83 ? -13.911 6.155 21.079 1.00 72.31 83 LEU A CA 1
ATOM 605 C C . LEU A 1 83 ? -13.603 5.488 19.736 1.00 72.31 83 LEU A C 1
ATOM 607 O O . LEU A 1 83 ? -12.620 4.762 19.613 1.00 72.31 83 LEU A O 1
ATOM 611 N N . ARG A 1 84 ? -14.427 5.718 18.715 1.00 68.44 84 ARG A N 1
ATOM 612 C CA . ARG A 1 84 ? -14.218 5.169 17.376 1.00 68.44 84 ARG A CA 1
ATOM 613 C C . ARG A 1 84 ? -13.032 5.825 16.674 1.00 68.44 84 ARG A C 1
ATOM 615 O O . ARG A 1 84 ? -12.215 5.108 16.104 1.00 68.44 84 ARG A O 1
ATOM 622 N N . ASP A 1 85 ? -12.926 7.143 16.768 1.00 66.69 85 ASP A N 1
ATOM 623 C CA . ASP A 1 85 ? -11.861 7.940 16.164 1.00 66.69 85 ASP A CA 1
ATOM 624 C C . ASP A 1 85 ? -10.513 7.694 16.850 1.00 66.69 85 ASP A C 1
ATOM 626 O O . ASP A 1 85 ? -9.482 7.700 16.178 1.00 66.69 85 ASP A O 1
ATOM 630 N N . CYS A 1 86 ? -10.514 7.436 18.160 1.00 68.00 86 CYS A N 1
ATOM 631 C CA . CYS A 1 86 ? -9.306 7.135 18.926 1.00 68.00 86 CYS A CA 1
ATOM 632 C C . CYS A 1 86 ? -8.912 5.652 18.855 1.00 68.00 86 CYS A C 1
ATOM 634 O O . CYS A 1 86 ? -7.739 5.334 18.672 1.00 68.00 86 CYS A O 1
ATOM 636 N N . PHE A 1 87 ? -9.874 4.734 18.987 1.00 66.25 87 PHE A N 1
ATOM 637 C CA . PHE A 1 87 ? -9.597 3.309 19.216 1.00 66.25 87 PHE A CA 1
ATOM 638 C C . PHE A 1 87 ? -10.301 2.357 18.246 1.00 66.25 87 PHE A C 1
ATOM 640 O O . PHE A 1 87 ? -9.778 1.280 17.969 1.00 66.25 87 PHE A O 1
ATOM 647 N N . GLY A 1 88 ? -11.474 2.715 17.725 1.00 57.47 88 GLY A N 1
ATOM 648 C CA . GLY A 1 88 ? -12.303 1.809 16.920 1.00 57.47 88 GLY A CA 1
ATOM 649 C C . GLY A 1 88 ? -11.740 1.485 15.535 1.00 57.47 88 GLY A C 1
ATOM 650 O O . GLY A 1 88 ? -11.924 0.368 15.063 1.00 57.47 88 GLY A O 1
ATOM 651 N N . LEU A 1 89 ? -11.009 2.408 14.902 1.00 58.59 89 LEU A N 1
ATOM 652 C CA . LEU A 1 89 ? -10.388 2.188 13.582 1.00 58.59 89 LEU A CA 1
ATOM 653 C C . LEU A 1 89 ? -9.252 1.145 13.593 1.00 58.59 89 LEU A C 1
ATOM 655 O O . LEU A 1 89 ? -8.797 0.705 12.534 1.00 58.59 89 LEU A O 1
ATOM 659 N N . TRP A 1 90 ? -8.818 0.729 14.785 1.00 62.69 90 TRP A N 1
ATOM 660 C CA . TRP A 1 90 ? -7.775 -0.276 14.985 1.00 62.69 90 TRP A CA 1
ATOM 661 C C . TRP A 1 90 ? -8.297 -1.700 15.121 1.00 62.69 90 TRP A C 1
ATOM 663 O O . TRP A 1 90 ? -7.531 -2.658 15.022 1.00 62.69 90 TRP A O 1
ATOM 673 N N . GLN A 1 91 ? -9.579 -1.848 15.440 1.00 63.25 91 GLN A N 1
ATOM 674 C CA . GLN A 1 91 ? -10.100 -3.100 15.954 1.00 63.25 91 GLN A CA 1
ATOM 675 C C . GLN A 1 91 ? -10.775 -3.893 14.848 1.00 63.25 91 GLN A C 1
ATOM 677 O O . GLN A 1 91 ? -11.673 -3.418 14.162 1.00 63.25 91 GLN A O 1
ATOM 682 N N . LEU A 1 92 ? -10.384 -5.156 14.736 1.00 60.16 92 LEU A N 1
ATOM 683 C CA . LEU A 1 92 ? -10.955 -6.112 13.794 1.00 60.16 92 LEU A CA 1
ATOM 684 C C . LEU A 1 92 ? -12.395 -6.545 14.153 1.00 60.16 92 LEU A C 1
ATOM 686 O O . LEU A 1 92 ? -13.038 -7.278 13.403 1.00 60.16 92 LEU A O 1
ATOM 690 N N . GLY A 1 93 ? -12.921 -6.117 15.306 1.00 60.56 93 GLY A N 1
ATOM 691 C CA . GLY A 1 93 ? -14.169 -6.637 15.863 1.00 60.56 93 GLY A CA 1
ATOM 692 C C . GLY A 1 93 ? -14.035 -8.099 16.313 1.00 60.56 93 GLY A C 1
ATOM 693 O O . GLY A 1 93 ? -12.931 -8.611 16.474 1.00 60.56 93 GLY A O 1
ATOM 694 N N . LYS A 1 94 ? -15.160 -8.790 16.537 1.00 57.12 94 LYS A N 1
ATOM 695 C CA . LYS A 1 94 ? -15.157 -10.231 16.851 1.00 57.12 94 LYS A CA 1
ATOM 696 C C . LYS A 1 94 ? -15.073 -11.045 15.555 1.00 57.12 94 LYS A C 1
ATOM 698 O O . LYS A 1 94 ? -15.860 -10.806 14.645 1.00 57.12 94 LYS A O 1
ATOM 703 N N . GLY A 1 95 ? -14.118 -11.975 15.490 1.00 60.28 95 GLY A N 1
ATOM 704 C CA . GLY A 1 95 ? -13.900 -12.868 14.347 1.00 60.28 95 GLY A CA 1
ATOM 705 C C . GLY A 1 95 ? -14.984 -13.948 14.169 1.00 60.28 95 GLY A C 1
ATOM 706 O O . GLY A 1 95 ? -15.956 -13.977 14.929 1.00 60.28 95 GLY A O 1
ATOM 707 N N . PRO A 1 96 ? -14.815 -14.860 13.190 1.00 65.06 96 PRO A N 1
ATOM 708 C CA . PRO A 1 96 ? -13.635 -15.031 12.332 1.00 65.06 96 PRO A CA 1
ATOM 709 C C . PRO A 1 96 ? -13.530 -13.971 11.226 1.00 65.06 96 PRO A C 1
ATOM 711 O O . PRO A 1 96 ? -14.535 -13.531 10.669 1.00 65.06 96 PRO A O 1
ATOM 714 N N . TRP A 1 97 ? -12.301 -13.579 10.889 1.00 78.56 97 TRP A N 1
ATOM 715 C CA . TRP A 1 97 ? -12.030 -12.594 9.841 1.00 78.56 97 TRP A CA 1
ATOM 716 C C . TRP A 1 97 ? -11.656 -13.279 8.533 1.00 78.56 97 TRP A C 1
ATOM 718 O O . TRP A 1 97 ? -10.940 -14.278 8.518 1.00 78.56 97 TRP A O 1
ATOM 728 N N . LYS A 1 98 ? -12.149 -12.739 7.419 1.00 84.25 98 LYS A N 1
ATOM 729 C CA . LYS A 1 98 ? -11.824 -13.256 6.092 1.00 84.25 98 LYS A CA 1
ATOM 730 C C . LYS A 1 98 ? -10.487 -12.678 5.633 1.00 84.25 98 LYS A C 1
ATOM 732 O O . LYS A 1 98 ? -10.404 -11.475 5.383 1.00 84.25 98 LYS A O 1
ATOM 737 N N . SER A 1 99 ? -9.488 -13.542 5.472 1.00 90.06 99 SER A N 1
ATOM 738 C CA . SER A 1 99 ? -8.205 -13.164 4.881 1.00 90.06 99 SER A CA 1
ATOM 739 C C . SER A 1 99 ? -8.369 -12.771 3.414 1.00 90.06 99 SER A C 1
ATOM 741 O O . SER A 1 99 ? -9.071 -13.428 2.641 1.00 90.06 99 SER A O 1
ATOM 743 N N . GLN A 1 100 ? -7.701 -11.687 3.055 1.00 92.12 100 GLN A N 1
ATOM 744 C CA . GLN A 1 100 ? -7.542 -11.148 1.714 1.00 92.12 100 GLN A CA 1
ATOM 745 C C . GLN A 1 100 ? -6.137 -11.497 1.224 1.00 92.12 100 GLN A C 1
ATOM 747 O O . GLN A 1 100 ? -5.227 -11.751 2.019 1.00 92.12 100 GLN A O 1
ATOM 752 N N . ARG A 1 101 ? -5.955 -11.516 -0.094 1.00 93.88 101 ARG A N 1
ATOM 753 C CA . ARG A 1 101 ? -4.652 -11.758 -0.712 1.00 93.88 101 ARG A CA 1
ATOM 754 C C . ARG A 1 101 ? -3.934 -10.436 -0.964 1.00 93.88 101 ARG A C 1
ATOM 756 O O . ARG A 1 101 ? -4.504 -9.540 -1.588 1.00 93.88 101 ARG A O 1
ATOM 763 N N . LEU A 1 102 ? -2.682 -10.337 -0.522 1.00 95.06 102 LEU A N 1
ATOM 764 C CA . LEU A 1 102 ? -1.784 -9.247 -0.900 1.00 95.06 102 LEU A CA 1
ATOM 765 C C . LEU A 1 102 ? -1.018 -9.627 -2.171 1.00 95.06 102 LEU A C 1
ATOM 767 O O . LEU A 1 102 ? -0.382 -10.678 -2.200 1.00 95.06 102 LEU A O 1
ATOM 771 N N . ASP A 1 103 ? -1.013 -8.750 -3.172 1.00 93.00 103 ASP A N 1
ATOM 772 C CA . ASP A 1 103 ? -0.083 -8.823 -4.299 1.00 93.00 103 ASP A CA 1
ATOM 773 C C . ASP A 1 103 ? 0.636 -7.471 -4.455 1.00 93.00 103 ASP A C 1
ATOM 775 O O . ASP A 1 103 ? 0.012 -6.407 -4.488 1.00 93.00 103 ASP A O 1
ATOM 779 N N . LEU A 1 104 ? 1.961 -7.511 -4.556 1.00 91.44 104 LEU A N 1
ATOM 780 C CA . LEU A 1 104 ? 2.835 -6.358 -4.717 1.00 91.44 104 LEU A CA 1
ATOM 781 C C . LEU A 1 104 ? 3.422 -6.366 -6.131 1.00 91.44 104 LEU A C 1
ATOM 783 O O . LEU A 1 104 ? 4.062 -7.325 -6.571 1.00 91.44 104 LEU A O 1
ATOM 787 N N . ARG A 1 105 ? 3.197 -5.278 -6.864 1.00 87.12 105 ARG A N 1
ATOM 788 C CA . ARG A 1 105 ? 3.665 -5.107 -8.245 1.00 87.12 105 ARG A CA 1
ATOM 789 C C . ARG A 1 105 ? 4.444 -3.813 -8.394 1.00 87.12 105 ARG A C 1
ATOM 791 O O . ARG A 1 105 ? 4.447 -2.971 -7.504 1.00 87.12 105 ARG A O 1
ATOM 798 N N . LEU A 1 106 ? 5.114 -3.665 -9.525 1.00 83.06 106 LEU A N 1
ATOM 799 C CA . LEU A 1 106 ? 5.774 -2.428 -9.917 1.00 83.06 106 LEU A CA 1
ATOM 800 C C . LEU A 1 106 ? 4.980 -1.770 -11.046 1.00 83.06 106 LEU A C 1
ATOM 802 O O . LEU A 1 106 ? 4.355 -2.477 -11.830 1.00 83.06 106 LEU A O 1
ATOM 806 N N . GLY A 1 107 ? 5.029 -0.446 -11.128 1.00 73.19 107 GLY A N 1
ATOM 807 C CA . GLY A 1 107 ? 4.517 0.338 -12.258 1.00 73.19 107 GLY A CA 1
ATOM 808 C C . GLY A 1 107 ? 5.190 1.709 -12.303 1.00 73.19 107 GLY A C 1
ATOM 809 O O . GLY A 1 107 ? 5.856 2.079 -11.345 1.00 73.19 107 GLY A O 1
ATOM 810 N N . VAL A 1 108 ? 5.050 2.473 -13.385 1.00 70.38 108 VAL A N 1
ATOM 811 C CA . VAL A 1 108 ? 5.553 3.860 -13.478 1.00 70.38 108 VAL A CA 1
ATOM 812 C C . VAL A 1 108 ? 4.358 4.815 -13.573 1.00 70.38 108 VAL A C 1
ATOM 814 O O . VAL A 1 108 ? 3.657 4.753 -14.580 1.00 70.38 108 VAL A O 1
ATOM 817 N N . PRO A 1 109 ? 4.070 5.637 -12.548 1.00 67.44 109 PRO A N 1
ATOM 818 C CA . PRO A 1 109 ? 2.825 6.390 -12.476 1.00 67.44 109 PRO A CA 1
ATOM 819 C C . PRO A 1 109 ? 2.886 7.676 -13.298 1.00 67.44 109 PRO A C 1
ATOM 821 O O . PRO A 1 109 ? 3.782 8.490 -13.084 1.00 67.44 109 PRO A O 1
ATOM 824 N N . ASP A 1 110 ? 1.881 7.920 -14.141 1.00 55.88 110 ASP A N 1
ATOM 825 C CA . ASP A 1 110 ? 1.637 9.256 -14.685 1.00 55.88 110 ASP A CA 1
ATOM 826 C C . ASP A 1 110 ? 0.978 10.149 -13.629 1.00 55.88 110 ASP A C 1
ATOM 828 O O . ASP A 1 110 ? -0.176 9.961 -13.220 1.00 55.88 110 ASP A O 1
ATOM 832 N N . ILE A 1 111 ? 1.736 11.140 -13.176 1.00 59.34 111 ILE A N 1
ATOM 833 C CA . ILE A 1 111 ? 1.304 12.113 -12.186 1.00 59.34 111 ILE A CA 1
ATOM 834 C C . ILE A 1 111 ? 1.487 13.496 -12.787 1.00 59.34 111 ILE A C 1
ATOM 836 O O . ILE A 1 111 ? 2.613 13.968 -12.962 1.00 59.34 111 ILE A O 1
ATOM 840 N N . ALA A 1 112 ? 0.366 14.173 -13.029 1.00 50.75 112 ALA A N 1
ATOM 841 C CA . ALA A 1 112 ? 0.358 15.545 -13.506 1.00 50.75 112 ALA A CA 1
ATOM 842 C C . ALA A 1 112 ? 1.216 16.453 -12.601 1.00 50.75 112 ALA A C 1
ATOM 844 O O . ALA A 1 112 ? 1.018 16.512 -11.386 1.00 50.75 112 ALA A O 1
ATOM 845 N N . GLY A 1 113 ? 2.163 17.175 -13.208 1.00 49.41 113 GLY A N 1
ATOM 846 C CA . GLY A 1 113 ? 2.999 18.167 -12.527 1.00 49.41 113 GLY A CA 1
ATOM 847 C C . GLY A 1 113 ? 4.313 17.649 -11.934 1.00 49.41 113 GLY A C 1
ATOM 848 O O . GLY A 1 113 ? 5.008 18.429 -11.284 1.00 49.41 113 GLY A O 1
ATOM 849 N N . ARG A 1 114 ? 4.694 16.381 -12.157 1.00 56.56 114 ARG A N 1
ATOM 850 C CA . ARG A 1 114 ? 6.018 15.885 -11.748 1.00 56.56 114 ARG A CA 1
ATOM 851 C C . ARG A 1 114 ? 7.085 15.993 -12.844 1.00 56.56 114 ARG A C 1
ATOM 853 O O . ARG A 1 114 ? 6.799 15.705 -13.999 1.00 56.56 114 ARG A O 1
ATOM 860 N N . PRO A 1 115 ? 8.339 16.330 -12.479 1.00 44.94 115 PRO A N 1
ATOM 861 C CA . PRO A 1 115 ? 9.433 16.486 -13.436 1.00 44.94 115 PRO A CA 1
ATOM 862 C C . PRO A 1 115 ? 10.091 15.166 -13.879 1.00 44.94 115 PRO A C 1
ATOM 864 O O . PRO A 1 115 ? 10.872 15.181 -14.829 1.00 44.94 115 PRO A O 1
ATOM 867 N N . THR A 1 116 ? 9.872 14.031 -13.197 1.00 53.75 116 THR A N 1
ATOM 868 C CA . THR A 1 116 ? 10.505 12.747 -13.573 1.00 53.75 116 THR A CA 1
ATOM 869 C C . THR A 1 116 ? 9.701 11.539 -13.092 1.00 53.75 116 THR A C 1
ATOM 871 O O . THR A 1 116 ? 9.306 11.474 -11.924 1.00 53.75 116 THR A O 1
ATOM 874 N N . ALA A 1 117 ? 9.503 10.570 -13.983 1.00 63.44 117 ALA A N 1
ATOM 875 C CA . ALA A 1 117 ? 8.920 9.271 -13.681 1.00 63.44 117 ALA A CA 1
ATOM 876 C C . ALA A 1 117 ? 9.933 8.311 -13.039 1.00 63.44 117 ALA A C 1
ATOM 878 O O . ALA A 1 117 ? 11.123 8.327 -13.352 1.00 63.44 117 ALA A O 1
ATOM 879 N N . TYR A 1 118 ? 9.455 7.461 -12.132 1.00 66.06 118 TYR A N 1
ATOM 880 C CA . TYR A 1 118 ? 10.237 6.413 -11.471 1.00 66.06 118 TYR A CA 1
ATOM 881 C C . TYR A 1 118 ? 9.340 5.200 -11.174 1.00 66.06 118 TYR A C 1
ATOM 883 O O . TYR A 1 118 ? 8.121 5.368 -11.084 1.00 66.06 118 TYR A O 1
ATOM 891 N N . PRO A 1 119 ? 9.885 3.974 -11.021 1.00 75.69 119 PRO A N 1
ATOM 892 C CA . PRO A 1 119 ? 9.067 2.814 -10.719 1.00 75.69 119 PRO A CA 1
ATOM 893 C C . PRO A 1 119 ? 8.537 2.987 -9.304 1.00 75.69 119 PRO A C 1
ATOM 895 O O . PRO A 1 119 ? 9.287 3.384 -8.414 1.00 75.69 119 PRO A O 1
ATOM 898 N N . VAL A 1 120 ? 7.272 2.671 -9.091 1.00 81.88 120 VAL A N 1
ATOM 899 C CA . VAL A 1 120 ? 6.610 2.701 -7.795 1.00 81.88 120 VAL A CA 1
ATOM 900 C C . VAL A 1 120 ? 6.044 1.338 -7.440 1.00 81.88 120 VAL A C 1
ATOM 902 O O . VAL A 1 120 ? 5.705 0.539 -8.315 1.00 81.88 120 VAL A O 1
ATOM 905 N N . LEU A 1 121 ? 5.931 1.074 -6.141 1.00 86.00 121 LEU A N 1
ATOM 906 C CA . LEU A 1 121 ? 5.233 -0.091 -5.625 1.00 86.00 121 LEU A CA 1
ATOM 907 C C . LEU A 1 121 ? 3.720 0.096 -5.764 1.00 86.00 121 LEU A C 1
ATOM 909 O O . LEU A 1 121 ? 3.137 0.986 -5.150 1.00 86.00 121 LEU A O 1
ATOM 913 N N . LYS A 1 122 ? 3.085 -0.793 -6.517 1.00 85.06 122 LYS A N 1
ATOM 914 C CA . LYS A 1 122 ? 1.638 -0.942 -6.610 1.00 85.06 122 LYS A CA 1
ATOM 915 C C . LYS A 1 122 ? 1.169 -2.004 -5.623 1.00 85.06 122 LYS A C 1
ATOM 917 O O . LYS A 1 122 ? 1.641 -3.142 -5.663 1.00 85.06 122 LYS A O 1
ATOM 922 N N . ILE A 1 123 ? 0.219 -1.641 -4.768 1.00 86.81 123 ILE A N 1
ATOM 923 C CA . ILE A 1 123 ? -0.342 -2.536 -3.755 1.00 86.81 123 ILE A CA 1
ATOM 924 C C . ILE A 1 123 ? -1.730 -2.986 -4.200 1.00 86.81 123 ILE A C 1
ATOM 926 O O . ILE A 1 123 ? -2.645 -2.170 -4.332 1.00 86.81 123 ILE A O 1
ATOM 930 N N . LEU A 1 124 ? -1.900 -4.291 -4.405 1.00 86.88 124 LEU A N 1
ATOM 931 C CA . LEU A 1 124 ? -3.178 -4.896 -4.753 1.00 86.88 124 LEU A CA 1
ATOM 932 C C . LEU A 1 124 ? -3.689 -5.748 -3.591 1.00 86.88 124 LEU A C 1
ATOM 934 O O . LEU A 1 124 ? -2.956 -6.550 -3.016 1.00 86.88 124 LEU A O 1
ATOM 938 N N . ILE A 1 125 ? -4.971 -5.582 -3.278 1.00 87.12 125 ILE A N 1
ATOM 939 C CA . ILE A 1 125 ? -5.692 -6.361 -2.275 1.00 87.12 125 ILE A CA 1
ATOM 940 C C . ILE A 1 125 ? -6.819 -7.095 -2.999 1.00 87.12 125 ILE A C 1
ATOM 942 O O . ILE A 1 125 ? -7.696 -6.452 -3.584 1.00 87.12 125 ILE A O 1
ATOM 946 N N . ASP A 1 126 ? -6.767 -8.428 -2.997 1.00 87.69 126 ASP A N 1
ATOM 947 C CA . ASP A 1 126 ? -7.603 -9.302 -3.834 1.00 87.69 126 ASP A CA 1
ATOM 948 C C . ASP A 1 126 ? -7.546 -8.898 -5.322 1.00 87.69 126 ASP A C 1
ATOM 950 O O . ASP A 1 126 ? -8.564 -8.743 -5.998 1.00 87.69 126 ASP A O 1
ATOM 954 N N . GLY A 1 127 ? -6.334 -8.632 -5.824 1.00 82.44 127 GLY A N 1
ATOM 955 C CA . GLY A 1 127 ? -6.094 -8.227 -7.214 1.00 82.44 127 GLY A CA 1
ATOM 956 C C . GLY A 1 127 ? -6.560 -6.811 -7.578 1.00 82.44 127 GLY A C 1
ATOM 957 O O . GLY A 1 127 ? -6.426 -6.414 -8.733 1.00 82.44 127 GLY A O 1
ATOM 958 N N . THR A 1 128 ? -7.075 -6.031 -6.621 1.00 80.25 128 THR A N 1
ATOM 959 C CA . THR A 1 128 ? -7.571 -4.665 -6.856 1.00 80.25 128 THR A CA 1
ATOM 960 C C . THR A 1 128 ? -6.692 -3.629 -6.160 1.00 80.25 128 THR A C 1
ATOM 962 O O . THR A 1 128 ? -6.375 -3.762 -4.980 1.00 80.25 128 THR A O 1
ATOM 965 N N . GLU A 1 129 ? -6.332 -2.555 -6.862 1.00 77.62 129 GLU A N 1
ATOM 966 C CA . GLU A 1 129 ? -5.591 -1.424 -6.288 1.00 77.62 129 GLU A CA 1
ATOM 967 C C . GLU A 1 129 ? -6.532 -0.501 -5.494 1.00 77.62 129 GLU A C 1
ATOM 969 O O . GLU A 1 129 ? -6.960 0.545 -5.971 1.00 77.62 129 GLU A O 1
ATOM 974 N N . LYS A 1 130 ? -6.895 -0.912 -4.273 1.00 71.44 130 LYS A N 1
ATOM 975 C CA . LYS A 1 130 ? -7.863 -0.187 -3.424 1.00 71.44 130 LYS A CA 1
ATOM 976 C C . LYS A 1 130 ? -7.310 1.107 -2.807 1.00 71.44 130 LYS A C 1
ATOM 978 O O . LYS A 1 130 ? -8.088 1.913 -2.309 1.00 71.44 130 LYS A O 1
ATOM 983 N N . LEU A 1 131 ? -5.985 1.275 -2.791 1.00 72.06 131 LEU A N 1
ATOM 984 C CA . LEU A 1 131 ? -5.298 2.366 -2.086 1.00 72.06 131 LEU A CA 1
ATOM 985 C C . LEU A 1 131 ? -4.925 3.554 -2.983 1.00 72.06 131 LEU A C 1
ATOM 987 O O . LEU A 1 131 ? -4.613 4.626 -2.467 1.00 72.06 131 LEU A O 1
ATOM 991 N N . ALA A 1 132 ? -4.958 3.392 -4.308 1.00 65.25 132 ALA A N 1
ATOM 992 C CA . ALA A 1 132 ? -4.731 4.502 -5.224 1.00 65.25 132 ALA A CA 1
ATOM 993 C C . ALA A 1 132 ? -5.939 5.454 -5.203 1.00 65.25 132 ALA A C 1
ATOM 995 O O . ALA A 1 132 ? -7.087 5.043 -5.379 1.00 65.25 132 ALA A O 1
ATOM 996 N N . GLY A 1 133 ? -5.678 6.735 -4.937 1.00 55.78 133 GLY A N 1
ATOM 997 C CA . GLY A 1 133 ? -6.719 7.740 -4.730 1.00 55.78 133 GLY A CA 1
ATOM 998 C C . GLY A 1 133 ? -7.470 8.130 -6.007 1.00 55.78 133 GLY A C 1
ATOM 999 O O . GLY A 1 133 ? -6.910 8.159 -7.105 1.00 55.78 133 GLY A O 1
ATOM 1000 N N . ARG A 1 134 ? -8.742 8.519 -5.835 1.00 47.66 134 ARG A N 1
ATOM 1001 C CA . ARG A 1 134 ? -9.510 9.295 -6.825 1.00 47.66 134 ARG A CA 1
ATOM 1002 C C . ARG A 1 134 ? -8.698 10.554 -7.187 1.00 47.66 134 ARG A C 1
ATOM 1004 O O . ARG A 1 134 ? -8.074 11.143 -6.309 1.00 47.66 134 ARG A O 1
ATOM 1011 N N . ASP A 1 135 ? -8.687 10.938 -8.460 1.00 54.25 135 ASP A N 1
ATOM 1012 C CA . ASP A 1 135 ? -8.018 12.146 -8.982 1.00 54.25 135 ASP A CA 1
ATOM 1013 C C . ASP A 1 135 ? -6.472 12.156 -8.933 1.00 54.25 135 ASP A C 1
ATOM 1015 O O . ASP A 1 135 ? -5.864 13.222 -8.917 1.00 54.25 135 ASP A O 1
ATOM 1019 N N . ARG A 1 136 ? -5.809 10.985 -8.938 1.00 59.66 136 ARG A N 1
ATOM 1020 C CA . ARG A 1 136 ? -4.330 10.864 -8.989 1.00 59.66 136 ARG A CA 1
ATOM 1021 C C . ARG A 1 136 ? -3.600 11.549 -7.821 1.00 59.66 136 ARG A C 1
ATOM 1023 O O . ARG A 1 136 ? -2.428 11.879 -7.941 1.00 59.66 136 ARG A O 1
ATOM 1030 N N . GLN A 1 137 ? -4.264 11.755 -6.680 1.00 68.12 137 GLN A N 1
ATOM 1031 C CA . GLN A 1 137 ? -3.672 12.469 -5.539 1.00 68.12 137 GLN A CA 1
ATOM 1032 C C . GLN A 1 137 ? -2.544 11.685 -4.849 1.00 68.12 137 GLN A C 1
ATOM 1034 O O . GLN A 1 137 ? -1.628 12.293 -4.298 1.00 68.12 137 GLN A O 1
ATOM 1039 N N . TYR A 1 138 ? -2.598 10.351 -4.875 1.00 75.06 138 TYR A N 1
ATOM 1040 C CA . TYR A 1 138 ? -1.636 9.477 -4.203 1.00 75.06 138 TYR A CA 1
ATOM 1041 C C . TYR A 1 138 ? -1.032 8.458 -5.169 1.00 75.06 138 TYR A C 1
ATOM 1043 O O . TYR A 1 138 ? -1.714 7.962 -6.063 1.00 75.06 138 TYR A O 1
ATOM 1051 N N . THR A 1 139 ? 0.238 8.122 -4.952 1.00 78.50 139 THR A N 1
ATOM 1052 C CA . THR A 1 139 ? 1.013 7.151 -5.732 1.00 78.50 139 THR A CA 1
ATOM 1053 C C . THR A 1 139 ? 1.861 6.255 -4.827 1.00 78.50 139 THR A C 1
ATOM 1055 O O . THR A 1 139 ? 2.057 6.558 -3.649 1.00 78.50 139 THR A O 1
ATOM 1058 N N . GLY A 1 140 ? 2.375 5.154 -5.370 1.00 80.06 140 GLY A N 1
ATOM 1059 C CA . GLY A 1 140 ? 3.251 4.239 -4.647 1.00 80.06 140 GLY A CA 1
ATOM 1060 C C . GLY A 1 140 ? 4.618 4.841 -4.298 1.00 80.06 140 GLY A C 1
ATOM 1061 O O . GLY A 1 140 ? 5.080 5.819 -4.892 1.00 80.06 140 GLY A O 1
ATOM 1062 N N . TRP A 1 141 ? 5.303 4.215 -3.345 1.00 82.06 141 TRP A N 1
ATOM 1063 C CA . TRP A 1 141 ? 6.695 4.534 -3.022 1.00 82.06 141 TRP A CA 1
ATOM 1064 C C . TRP A 1 141 ? 7.655 4.025 -4.084 1.00 82.06 141 TRP A C 1
ATOM 1066 O O . TRP A 1 141 ? 7.400 2.993 -4.704 1.00 82.06 141 TRP A O 1
ATOM 1076 N N . HIS A 1 142 ? 8.808 4.681 -4.219 1.00 80.94 142 HIS A N 1
ATOM 1077 C CA . HIS A 1 142 ? 9.911 4.069 -4.943 1.00 80.94 142 HIS A CA 1
ATOM 1078 C C . HIS A 1 142 ? 10.292 2.740 -4.246 1.00 80.94 142 HIS A C 1
ATOM 1080 O O . HIS A 1 142 ? 10.469 2.719 -3.025 1.00 80.94 142 HIS A O 1
ATOM 1086 N N . PRO A 1 143 ? 10.416 1.612 -4.972 1.00 84.81 143 PRO A N 1
ATOM 1087 C CA . PRO A 1 143 ? 10.569 0.289 -4.376 1.00 84.81 143 PRO A CA 1
ATOM 1088 C C . PRO A 1 143 ? 11.759 0.157 -3.429 1.00 84.81 143 PRO A C 1
ATOM 1090 O O . PRO A 1 143 ? 11.664 -0.560 -2.440 1.00 84.81 143 PRO A O 1
ATOM 1093 N N . ALA A 1 144 ? 12.866 0.865 -3.684 1.00 80.25 144 ALA A N 1
ATOM 1094 C CA . ALA A 1 144 ? 14.028 0.826 -2.793 1.00 80.25 144 ALA A CA 1
ATOM 1095 C C . ALA A 1 144 ? 13.761 1.413 -1.395 1.00 80.25 144 ALA A C 1
ATOM 1097 O O . ALA A 1 144 ? 14.486 1.066 -0.467 1.00 80.25 144 ALA A O 1
ATOM 1098 N N . ASP A 1 145 ? 12.741 2.261 -1.248 1.00 79.75 145 ASP A N 1
ATOM 1099 C CA . ASP A 1 145 ? 12.450 2.961 0.008 1.00 79.75 145 ASP A CA 1
ATOM 1100 C C . ASP A 1 145 ? 11.501 2.153 0.905 1.00 79.75 145 ASP A C 1
ATOM 1102 O O . ASP A 1 145 ? 11.428 2.376 2.112 1.00 79.75 145 ASP A O 1
ATOM 1106 N N . ILE A 1 146 ? 10.770 1.199 0.319 1.00 85.38 146 ILE A N 1
ATOM 1107 C CA . ILE A 1 146 ? 9.715 0.434 0.997 1.00 85.38 146 ILE A CA 1
ATOM 1108 C C . ILE A 1 146 ? 9.932 -1.088 0.947 1.00 85.38 146 ILE A C 1
ATOM 1110 O O . ILE A 1 146 ? 9.317 -1.820 1.722 1.00 85.38 146 ILE A O 1
ATOM 1114 N N . LEU A 1 147 ? 10.814 -1.599 0.084 1.00 87.88 147 LEU A N 1
ATOM 1115 C CA . LEU A 1 147 ? 11.139 -3.024 -0.027 1.00 87.88 147 LEU A CA 1
ATOM 1116 C C . LEU A 1 147 ? 12.585 -3.317 0.380 1.00 87.88 147 LEU A C 1
ATOM 1118 O O . LEU A 1 147 ? 13.496 -2.515 0.189 1.00 87.88 147 LEU A O 1
ATOM 1122 N N . GLY A 1 148 ? 12.813 -4.522 0.895 1.00 84.50 148 GLY A N 1
ATOM 1123 C CA . GLY A 1 148 ? 14.115 -4.990 1.359 1.00 84.50 148 GLY A CA 1
ATOM 1124 C C . GLY A 1 148 ? 14.020 -5.806 2.651 1.00 84.50 148 GLY A C 1
ATOM 1125 O O . GLY A 1 148 ? 12.932 -5.972 3.198 1.00 84.50 148 GLY A O 1
ATOM 1126 N N . PRO A 1 149 ? 15.159 -6.293 3.177 1.00 77.44 149 PRO A N 1
ATOM 1127 C CA . PRO A 1 149 ? 15.189 -7.079 4.415 1.00 77.44 149 PRO A CA 1
ATOM 1128 C C . PRO A 1 149 ? 14.609 -6.339 5.630 1.00 77.44 149 PRO A C 1
ATOM 1130 O O . PRO A 1 149 ? 14.020 -6.957 6.506 1.00 77.44 149 PRO A O 1
ATOM 1133 N N . GLY A 1 150 ? 14.757 -5.012 5.666 1.00 81.88 150 GLY A N 1
ATOM 1134 C CA . GLY A 1 150 ? 14.161 -4.133 6.674 1.00 81.88 150 GLY A CA 1
ATOM 1135 C C . GLY A 1 150 ? 12.885 -3.446 6.195 1.00 81.88 150 GLY A C 1
ATOM 1136 O O . GLY A 1 150 ? 12.637 -2.315 6.602 1.00 81.88 150 GLY A O 1
ATOM 1137 N N . SER A 1 151 ? 12.129 -4.066 5.277 1.00 88.81 151 SER A N 1
ATOM 1138 C CA . SER A 1 151 ? 10.940 -3.445 4.689 1.00 88.81 151 SER A CA 1
ATOM 1139 C C . SER A 1 151 ? 9.989 -2.958 5.788 1.00 88.81 151 SER A C 1
ATOM 1141 O O . SER A 1 151 ? 9.604 -3.746 6.660 1.00 88.81 151 SER A O 1
ATOM 1143 N N . PRO A 1 152 ? 9.548 -1.688 5.740 1.00 87.62 152 PRO A N 1
ATOM 1144 C CA . PRO A 1 152 ? 8.578 -1.174 6.690 1.00 87.62 152 PRO A CA 1
ATOM 1145 C C . PRO A 1 152 ? 7.237 -1.915 6.625 1.00 87.62 152 PRO A C 1
ATOM 1147 O O . PRO A 1 152 ? 6.522 -1.904 7.623 1.00 87.62 152 PRO A O 1
ATOM 1150 N N . LEU A 1 153 ? 6.933 -2.604 5.514 1.00 91.06 153 LEU A N 1
ATOM 1151 C CA . LEU A 1 153 ? 5.745 -3.444 5.356 1.00 91.06 153 LEU A CA 1
ATOM 1152 C C . LEU A 1 153 ? 5.788 -4.711 6.211 1.00 91.06 153 LEU A C 1
ATOM 1154 O O . LEU A 1 153 ? 4.743 -5.316 6.405 1.00 91.06 153 LEU A O 1
ATOM 1158 N N . LEU A 1 154 ? 6.942 -5.151 6.715 1.00 92.38 154 LEU A N 1
ATOM 1159 C CA . LEU A 1 154 ? 6.982 -6.279 7.645 1.00 92.38 154 LEU A CA 1
ATOM 1160 C C . LEU A 1 154 ? 6.480 -5.825 9.026 1.00 92.38 154 LEU A C 1
ATOM 1162 O O . LEU A 1 154 ? 6.981 -4.815 9.527 1.00 92.38 154 LEU A O 1
ATOM 1166 N N . PRO A 1 155 ? 5.525 -6.532 9.658 1.00 89.56 155 PRO A N 1
ATOM 1167 C CA . PRO A 1 155 ? 5.066 -6.189 11.002 1.00 89.56 155 PRO A CA 1
ATOM 1168 C C . PRO A 1 155 ? 6.219 -6.161 12.016 1.00 89.56 155 PRO A C 1
ATOM 1170 O O . PRO A 1 155 ? 7.156 -6.954 11.918 1.00 89.56 155 PRO A O 1
ATOM 1173 N N . THR A 1 156 ? 6.135 -5.278 13.012 1.00 83.69 156 THR A N 1
ATOM 1174 C CA . THR A 1 156 ? 7.042 -5.264 14.172 1.00 83.69 156 THR A CA 1
ATOM 1175 C C . THR A 1 156 ? 6.286 -5.095 15.471 1.00 83.69 156 THR A C 1
ATOM 1177 O O . THR A 1 156 ? 5.133 -4.674 15.458 1.00 83.69 156 THR A O 1
ATOM 1180 N N . GLU A 1 157 ? 6.981 -5.375 16.572 1.00 76.44 157 GLU A N 1
ATOM 1181 C CA . GLU A 1 157 ? 6.540 -5.066 17.925 1.00 76.44 157 GLU A CA 1
ATOM 1182 C C . GLU A 1 157 ? 7.499 -4.024 18.542 1.00 76.44 157 GLU A C 1
ATOM 1184 O O . GLU A 1 157 ? 8.706 -4.287 18.597 1.00 76.44 157 GLU A O 1
ATOM 1189 N N . PRO A 1 158 ? 7.015 -2.838 18.957 1.00 70.81 158 PRO A N 1
ATOM 1190 C CA . PRO A 1 158 ? 5.634 -2.371 18.836 1.00 70.81 158 PRO A CA 1
ATOM 1191 C C . PRO A 1 158 ? 5.223 -2.125 17.375 1.00 70.81 158 PRO A C 1
ATOM 1193 O O . PRO A 1 158 ? 6.057 -1.879 16.489 1.00 70.81 158 PRO A O 1
ATOM 1196 N N . ALA A 1 159 ? 3.916 -2.199 17.123 1.00 75.69 159 ALA A N 1
ATOM 1197 C CA . ALA A 1 159 ? 3.360 -1.896 15.812 1.00 75.69 159 ALA A CA 1
ATOM 1198 C C . ALA A 1 159 ? 3.609 -0.421 15.456 1.00 75.69 159 ALA A C 1
ATOM 1200 O O . ALA A 1 159 ? 3.565 0.467 16.308 1.00 75.69 159 ALA A O 1
ATOM 1201 N N . ARG A 1 160 ? 3.862 -0.152 14.175 1.00 74.00 160 ARG A N 1
ATOM 1202 C CA . ARG A 1 160 ? 4.195 1.187 13.670 1.00 74.00 160 ARG A CA 1
ATOM 1203 C C . ARG A 1 160 ? 3.278 1.581 12.530 1.00 74.00 160 ARG A C 1
ATOM 1205 O O . ARG A 1 160 ? 2.848 0.722 11.755 1.00 74.00 160 ARG A O 1
ATOM 1212 N N . ARG A 1 161 ? 3.067 2.887 12.366 1.00 80.69 161 ARG A N 1
ATOM 1213 C CA . ARG A 1 161 ? 2.394 3.411 11.184 1.00 80.69 161 ARG A CA 1
ATOM 1214 C C . ARG A 1 161 ? 3.3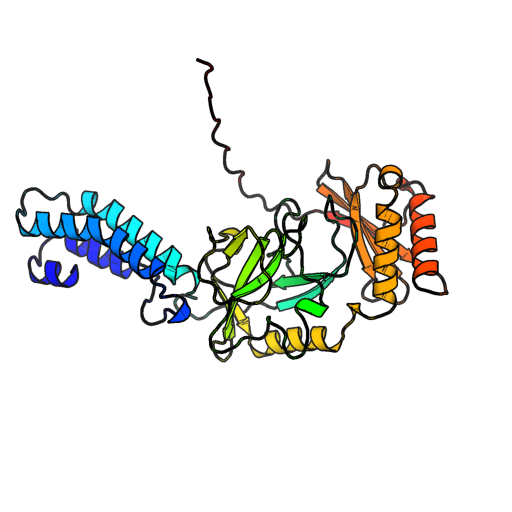59 3.405 10.005 1.00 80.69 161 ARG A C 1
ATOM 1216 O O . ARG A 1 161 ? 4.479 3.902 10.108 1.00 80.69 161 ARG A O 1
ATOM 1223 N N . VAL A 1 162 ? 2.909 2.847 8.892 1.00 85.31 162 VAL A N 1
ATOM 1224 C CA . VAL A 1 162 ? 3.649 2.714 7.641 1.00 85.31 162 VAL A CA 1
ATOM 1225 C C . VAL A 1 162 ? 2.915 3.510 6.580 1.00 85.31 162 VAL A C 1
ATOM 1227 O O . VAL A 1 162 ? 1.740 3.258 6.319 1.00 85.31 162 VAL A O 1
ATOM 1230 N N . ALA A 1 163 ? 3.599 4.468 5.961 1.00 84.88 163 ALA A N 1
ATOM 1231 C CA . ALA A 1 163 ? 3.091 5.114 4.761 1.00 84.88 163 ALA A CA 1
ATOM 1232 C C . ALA A 1 163 ? 3.047 4.100 3.617 1.00 84.88 163 ALA A C 1
ATOM 1234 O O . ALA A 1 163 ? 4.081 3.605 3.177 1.00 84.88 163 ALA A O 1
ATOM 1235 N N . LEU A 1 164 ? 1.847 3.801 3.134 1.00 86.38 164 LEU A N 1
ATOM 1236 C CA . LEU A 1 164 ? 1.615 2.842 2.059 1.00 86.38 164 LEU A CA 1
ATOM 1237 C C . LEU A 1 164 ? 1.670 3.532 0.691 1.00 86.38 164 LEU A C 1
ATOM 1239 O O . LEU A 1 164 ? 2.213 2.968 -0.253 1.00 86.38 164 LEU A O 1
ATOM 1243 N N . TYR A 1 165 ? 1.145 4.758 0.601 1.00 83.88 165 TYR A N 1
ATOM 1244 C CA . TYR A 1 165 ? 1.165 5.610 -0.594 1.00 83.88 165 TYR A CA 1
ATOM 1245 C C . TYR A 1 165 ? 1.584 7.038 -0.211 1.00 83.88 165 TYR A C 1
ATOM 1247 O O . TYR A 1 165 ? 1.303 7.491 0.896 1.00 83.88 165 TYR A O 1
ATOM 1255 N N . VAL A 1 166 ? 2.216 7.771 -1.127 1.00 79.25 166 VAL A N 1
ATOM 1256 C CA . VAL A 1 166 ? 2.649 9.173 -0.958 1.00 79.25 166 VAL A CA 1
ATOM 1257 C C . VAL A 1 166 ? 1.863 10.109 -1.856 1.00 79.25 166 VAL A C 1
ATOM 1259 O O . VAL A 1 166 ? 1.310 9.682 -2.867 1.00 79.25 166 VAL A O 1
ATOM 1262 N N . ASN A 1 167 ? 1.827 11.397 -1.515 1.00 76.62 167 ASN A N 1
ATOM 1263 C CA . ASN A 1 167 ? 1.239 12.406 -2.381 1.00 76.62 167 ASN A CA 1
ATOM 1264 C C . ASN A 1 167 ? 1.932 12.392 -3.750 1.00 76.62 167 ASN A C 1
ATOM 1266 O O . ASN A 1 167 ? 3.160 12.362 -3.873 1.00 76.62 167 ASN A O 1
ATOM 1270 N N . ALA A 1 168 ? 1.126 12.403 -4.795 1.00 72.31 168 ALA A N 1
ATOM 1271 C CA . ALA A 1 168 ? 1.598 12.312 -6.150 1.00 72.31 168 ALA A CA 1
ATOM 1272 C C . ALA A 1 168 ? 2.333 13.599 -6.562 1.00 72.31 168 ALA A C 1
ATOM 1274 O O . ALA A 1 168 ? 3.461 13.510 -7.011 1.00 72.31 168 ALA A O 1
ATOM 1275 N N . ALA A 1 169 ? 1.802 14.801 -6.341 1.00 67.06 169 ALA A N 1
ATOM 1276 C CA . ALA A 1 169 ? 2.430 16.038 -6.821 1.00 67.06 169 ALA A CA 1
ATOM 1277 C C . ALA A 1 169 ? 3.751 16.380 -6.100 1.00 67.06 169 ALA A C 1
ATOM 1279 O O . ALA A 1 169 ? 4.723 16.755 -6.750 1.00 67.06 169 ALA A O 1
ATOM 1280 N N . GLY A 1 170 ? 3.822 16.202 -4.775 1.00 61.62 170 GLY A N 1
ATOM 1281 C CA . GLY A 1 170 ? 4.994 16.604 -3.976 1.00 61.62 170 GLY A CA 1
ATOM 1282 C C . GLY A 1 170 ? 5.664 15.479 -3.181 1.00 61.62 170 GLY A C 1
ATOM 1283 O O . GLY A 1 170 ? 6.511 15.747 -2.328 1.00 61.62 170 GLY A O 1
ATOM 1284 N N . GLY A 1 171 ? 5.277 14.223 -3.411 1.00 66.56 171 GLY A N 1
ATOM 1285 C CA . GLY A 1 171 ? 5.920 13.063 -2.794 1.00 66.56 171 GLY A CA 1
ATOM 1286 C C . GLY A 1 171 ? 5.745 12.999 -1.274 1.00 66.56 171 GLY A C 1
ATOM 1287 O O . GLY A 1 171 ? 4.800 13.572 -0.726 1.00 66.56 171 GLY A O 1
ATOM 1288 N N . PRO A 1 172 ? 6.663 12.324 -0.562 1.00 60.22 172 PRO A N 1
ATOM 1289 C CA . PRO A 1 172 ? 6.575 12.180 0.890 1.00 60.22 172 PRO A CA 1
ATOM 1290 C C . PRO A 1 172 ? 6.662 13.514 1.646 1.00 60.22 172 PRO A C 1
ATOM 1292 O O . PRO A 1 172 ? 6.331 13.560 2.822 1.00 60.22 172 PRO A O 1
ATOM 1295 N N . ALA A 1 173 ? 7.073 14.606 0.992 1.00 61.53 173 ALA A N 1
ATOM 1296 C CA . ALA A 1 173 ? 7.154 15.936 1.594 1.00 61.53 173 ALA A CA 1
ATOM 1297 C C . ALA A 1 173 ? 5.806 16.671 1.696 1.00 61.53 173 ALA A C 1
ATOM 1299 O O . ALA A 1 173 ? 5.705 17.669 2.403 1.00 61.53 173 ALA A O 1
ATOM 1300 N N . THR A 1 174 ? 4.776 16.206 0.989 1.00 68.06 174 THR A N 1
ATOM 1301 C CA . THR A 1 174 ? 3.455 16.869 0.952 1.00 68.06 174 THR A CA 1
ATOM 1302 C C . THR A 1 174 ? 2.344 16.038 1.567 1.00 68.06 174 THR A C 1
ATOM 1304 O O . THR A 1 174 ? 1.300 16.590 1.908 1.00 68.06 174 THR A O 1
ATOM 1307 N N . GLY A 1 175 ? 2.551 14.736 1.736 1.00 74.81 175 GLY A N 1
ATOM 1308 C CA . GLY A 1 175 ? 1.624 13.901 2.478 1.00 74.81 175 GLY A CA 1
ATOM 1309 C C . GLY A 1 175 ? 1.707 12.428 2.125 1.00 74.81 175 GLY A C 1
ATOM 1310 O O . GLY A 1 175 ? 2.399 12.023 1.187 1.00 74.81 175 GLY A O 1
ATOM 1311 N N . CYS A 1 176 ? 0.965 11.614 2.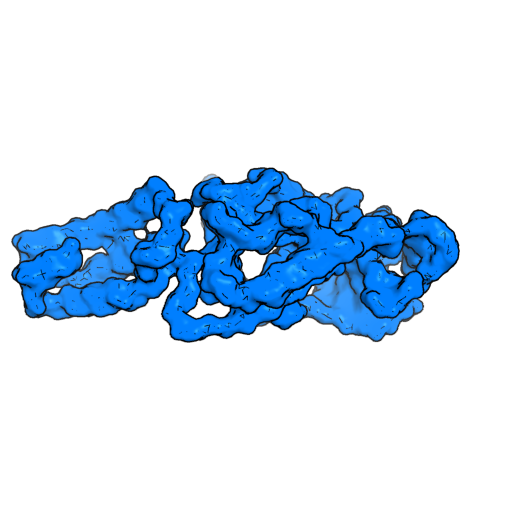867 1.00 79.38 176 CYS A N 1
ATOM 1312 C CA . CYS A 1 176 ? 0.864 10.179 2.623 1.00 79.38 176 CYS A CA 1
ATOM 1313 C C . CYS A 1 176 ? -0.469 9.596 3.106 1.00 79.38 176 CYS A C 1
ATOM 1315 O O . CYS A 1 176 ? -1.169 10.195 3.922 1.00 79.38 176 CYS A O 1
ATOM 1317 N N . LEU A 1 177 ? -0.793 8.411 2.595 1.00 81.69 177 LEU A N 1
ATOM 1318 C CA . LEU A 1 177 ? -1.786 7.505 3.160 1.00 81.69 177 LEU A CA 1
ATOM 1319 C C . LEU A 1 177 ? -1.030 6.424 3.932 1.00 81.69 177 LEU A C 1
ATOM 1321 O O . LEU A 1 177 ? -0.230 5.688 3.345 1.00 81.69 177 LEU A O 1
ATOM 1325 N N . ALA A 1 178 ? -1.276 6.324 5.234 1.00 82.12 178 ALA A N 1
ATOM 1326 C CA . ALA A 1 178 ? -0.546 5.424 6.118 1.00 82.12 178 ALA A CA 1
ATOM 1327 C C . ALA A 1 178 ? -1.485 4.599 7.003 1.00 82.12 178 ALA A C 1
ATOM 1329 O O . ALA A 1 178 ? -2.553 5.071 7.374 1.00 82.12 178 ALA A O 1
ATOM 1330 N N . ALA A 1 179 ? -1.071 3.388 7.366 1.00 82.56 179 ALA A N 1
ATOM 1331 C CA . ALA A 1 179 ? -1.802 2.482 8.259 1.00 82.56 179 ALA A CA 1
ATOM 1332 C C . ALA A 1 179 ? -0.822 1.798 9.211 1.00 82.56 179 ALA A C 1
ATOM 1334 O O . ALA A 1 179 ? 0.368 1.727 8.897 1.00 82.56 179 ALA A O 1
ATOM 1335 N N . TYR A 1 180 ? -1.272 1.266 10.350 1.00 81.69 180 TYR A N 1
ATOM 1336 C CA . TYR A 1 180 ? -0.394 0.345 11.077 1.00 81.69 180 TYR A CA 1
ATOM 1337 C C . TYR A 1 180 ? -0.419 -1.001 10.408 1.00 81.69 180 TYR A C 1
ATOM 1339 O O . TYR A 1 180 ? -1.480 -1.512 10.060 1.00 81.69 180 TYR A O 1
ATOM 1347 N N . VAL A 1 181 ? 0.763 -1.588 10.314 1.00 86.94 181 VAL A N 1
ATOM 1348 C CA . VAL A 1 181 ? 0.931 -2.975 9.923 1.00 86.94 181 VAL A CA 1
ATOM 1349 C C . VAL A 1 181 ? 1.211 -3.773 11.183 1.00 86.94 181 VAL A C 1
ATOM 1351 O O . VAL A 1 181 ? 2.261 -3.597 11.805 1.00 86.94 181 VAL A O 1
ATOM 1354 N N . LYS A 1 182 ? 0.264 -4.626 11.574 1.00 83.62 182 LYS A N 1
ATOM 1355 C CA . LYS A 1 182 ? 0.347 -5.380 12.823 1.00 83.62 182 LYS A CA 1
ATOM 1356 C C . LYS A 1 182 ? 0.232 -6.879 12.605 1.00 83.62 182 LYS A C 1
ATOM 1358 O O . LYS A 1 182 ? -0.535 -7.340 11.765 1.00 83.62 182 LYS A O 1
ATOM 1363 N N . ASP A 1 183 ? 0.988 -7.599 13.420 1.00 86.69 183 ASP A N 1
ATOM 1364 C CA . ASP A 1 183 ? 0.958 -9.044 13.552 1.00 86.69 183 ASP A CA 1
ATOM 1365 C C . ASP A 1 183 ? -0.063 -9.482 14.611 1.00 86.69 183 ASP A C 1
ATOM 1367 O O . ASP A 1 183 ? -0.097 -8.943 15.720 1.00 86.69 183 ASP A O 1
ATOM 1371 N N . PHE A 1 184 ? -0.885 -10.463 14.263 1.00 83.31 184 PHE A N 1
ATOM 1372 C CA . PHE A 1 184 ? -1.823 -11.145 15.152 1.00 83.31 184 PHE A CA 1
ATOM 1373 C C . PHE A 1 184 ? -1.589 -12.668 15.141 1.00 83.31 184 PHE A C 1
ATOM 1375 O O . PHE A 1 184 ? -2.508 -13.443 15.383 1.00 83.31 184 PHE A O 1
ATOM 1382 N N . GLY A 1 185 ? -0.355 -13.108 14.877 1.00 85.06 185 GLY A N 1
ATOM 1383 C CA . GLY A 1 185 ? 0.041 -14.512 14.850 1.00 85.06 185 GLY A CA 1
ATOM 1384 C C . GLY A 1 185 ? -0.062 -15.105 13.449 1.00 85.06 185 GLY A C 1
ATOM 1385 O O . GLY A 1 185 ? 0.865 -14.995 12.647 1.00 85.06 185 GLY A O 1
ATOM 1386 N N . ASP A 1 186 ? -1.182 -15.763 13.156 1.00 90.00 186 ASP A N 1
ATOM 1387 C CA . ASP A 1 186 ? -1.473 -16.328 11.832 1.00 90.00 186 ASP A CA 1
ATOM 1388 C C . ASP A 1 186 ? -1.984 -15.275 10.837 1.00 90.00 186 ASP A C 1
ATOM 1390 O O . ASP A 1 186 ? -2.147 -15.562 9.649 1.00 90.00 186 ASP A O 1
ATOM 1394 N N . GLN A 1 187 ? -2.182 -14.036 11.295 1.00 90.31 187 GLN A N 1
ATOM 1395 C CA . GLN A 1 187 ? -2.714 -12.949 10.486 1.00 90.31 187 GLN A CA 1
ATOM 1396 C C . GLN A 1 187 ? -1.910 -11.660 10.599 1.00 90.31 187 GLN A C 1
ATOM 1398 O O . GLN A 1 187 ? -1.370 -11.318 11.649 1.00 90.31 187 GLN A O 1
ATOM 1403 N N . VAL A 1 188 ? -1.894 -10.901 9.506 1.00 91.31 188 VAL A N 1
ATOM 1404 C CA . VAL A 1 188 ? -1.409 -9.520 9.463 1.00 91.31 188 VAL A CA 1
ATOM 1405 C C . VAL A 1 188 ? -2.578 -8.609 9.135 1.00 91.31 188 VAL A C 1
ATOM 1407 O O . VAL A 1 188 ? -3.381 -8.921 8.263 1.00 91.31 188 VAL A O 1
ATOM 1410 N N . THR A 1 189 ? -2.693 -7.480 9.823 1.00 87.25 189 THR A N 1
ATOM 1411 C CA . THR A 1 189 ? -3.776 -6.517 9.598 1.00 87.25 189 THR A CA 1
ATOM 1412 C C . THR A 1 189 ? -3.228 -5.133 9.315 1.00 87.25 189 THR A C 1
ATOM 1414 O O . THR A 1 189 ? -2.252 -4.704 9.937 1.00 87.25 189 THR A O 1
ATOM 1417 N N . TRP A 1 190 ? -3.886 -4.433 8.390 1.00 87.12 190 TRP A N 1
ATOM 1418 C CA . TRP A 1 190 ? -3.672 -3.010 8.154 1.00 87.12 190 TRP A CA 1
ATOM 1419 C C . TRP A 1 190 ? -4.796 -2.203 8.773 1.00 87.12 190 TRP A C 1
ATOM 1421 O O . TRP A 1 190 ? -5.945 -2.328 8.366 1.00 87.12 190 TRP A O 1
ATOM 1431 N N . ALA A 1 191 ? -4.472 -1.388 9.764 1.00 77.62 191 ALA A N 1
ATOM 1432 C CA . ALA A 1 191 ? -5.464 -0.737 10.606 1.00 77.62 191 ALA A CA 1
ATOM 1433 C C . ALA A 1 191 ? -5.251 0.776 10.688 1.00 77.62 191 ALA A C 1
ATOM 1435 O O . ALA A 1 191 ? -4.130 1.245 10.487 1.00 77.62 191 ALA A O 1
ATOM 1436 N N . ASP A 1 192 ? -6.327 1.514 10.993 1.00 74.44 192 ASP A N 1
ATOM 1437 C CA . ASP A 1 192 ? -6.330 2.978 11.137 1.00 74.44 192 ASP A CA 1
ATOM 1438 C C . ASP A 1 192 ? -5.634 3.692 9.977 1.00 74.44 192 ASP A C 1
ATOM 1440 O O . ASP A 1 192 ? -4.554 4.276 10.103 1.00 74.44 192 ASP A O 1
ATOM 1444 N N . PHE A 1 193 ? -6.260 3.619 8.807 1.00 77.62 193 PHE A N 1
ATOM 1445 C CA . PHE A 1 193 ? -5.789 4.375 7.662 1.00 77.62 193 PHE A CA 1
ATOM 1446 C C . PHE A 1 193 ? -5.967 5.866 7.921 1.00 77.62 193 PHE A C 1
ATOM 1448 O O . PHE A 1 193 ? -7.065 6.342 8.217 1.00 77.62 193 PHE A O 1
ATOM 1455 N N . ARG A 1 194 ? -4.876 6.607 7.777 1.00 75.75 194 ARG A N 1
ATOM 1456 C CA . ARG A 1 194 ? -4.798 8.038 8.037 1.00 75.75 194 ARG A CA 1
ATOM 1457 C C . ARG A 1 194 ? -4.182 8.753 6.853 1.00 75.75 194 ARG A C 1
ATOM 1459 O O . ARG A 1 194 ? -3.225 8.259 6.249 1.00 75.75 194 ARG A O 1
ATOM 1466 N N . LEU A 1 195 ? -4.728 9.926 6.560 1.00 74.56 195 LEU A N 1
ATOM 1467 C CA . LEU A 1 195 ? -4.121 10.870 5.634 1.00 74.56 195 LEU A CA 1
ATOM 1468 C C . LEU A 1 195 ? -3.254 11.827 6.442 1.00 74.56 195 LEU A C 1
ATOM 1470 O O . LEU A 1 195 ? -3.705 12.407 7.426 1.00 74.56 195 LEU A O 1
ATOM 1474 N N . PHE A 1 196 ? -2.006 11.970 6.022 1.00 69.69 196 PHE A N 1
ATOM 1475 C CA . PHE A 1 196 ? -1.083 12.954 6.563 1.00 69.69 196 PHE A CA 1
ATOM 1476 C C . PHE A 1 196 ? -0.896 14.051 5.529 1.00 69.69 196 PHE A C 1
ATOM 1478 O O . PHE A 1 196 ? -0.583 13.748 4.375 1.00 69.69 196 PHE A O 1
ATOM 1485 N N . GLU A 1 197 ? -1.053 15.300 5.952 1.00 67.75 197 GLU A N 1
ATOM 1486 C CA . GLU A 1 197 ? -0.588 16.472 5.215 1.00 67.75 197 GLU A CA 1
ATOM 1487 C C . GLU A 1 197 ? 0.783 16.881 5.776 1.00 67.75 197 GLU A C 1
ATOM 1489 O O . GLU A 1 197 ? 0.996 16.880 6.988 1.00 67.75 197 GLU A O 1
ATOM 1494 N N . GLY A 1 198 ? 1.742 17.177 4.896 1.00 59.56 198 GLY A N 1
ATOM 1495 C CA . GLY A 1 198 ? 3.112 17.535 5.279 1.00 59.56 198 GLY A CA 1
ATOM 1496 C C . GLY A 1 198 ? 4.130 16.396 5.165 1.00 59.56 198 GLY A C 1
ATOM 1497 O O . GLY A 1 198 ? 3.911 15.391 4.486 1.00 59.56 198 GLY A O 1
ATOM 1498 N N . VAL A 1 199 ? 5.298 16.600 5.773 1.00 56.75 199 VAL A N 1
ATOM 1499 C CA . VAL A 1 199 ? 6.492 15.801 5.489 1.00 56.75 199 VAL A CA 1
ATOM 1500 C C . VAL A 1 199 ? 6.529 14.504 6.304 1.00 56.75 199 VAL A C 1
ATOM 1502 O O . VAL A 1 199 ? 6.601 14.527 7.531 1.00 56.75 199 VAL A O 1
ATOM 1505 N N . TYR A 1 200 ? 6.552 13.364 5.611 1.00 62.81 200 TYR A N 1
ATOM 1506 C CA . TYR A 1 200 ? 6.657 12.024 6.184 1.00 62.81 200 TYR A CA 1
ATOM 1507 C C . TYR A 1 200 ? 7.972 11.356 5.762 1.00 62.81 200 TYR A C 1
ATOM 1509 O O . TYR A 1 200 ? 8.113 10.876 4.639 1.00 62.81 200 TYR A O 1
ATOM 1517 N N . HIS A 1 201 ? 8.956 11.323 6.661 1.00 53.97 201 HIS A N 1
ATOM 1518 C CA . HIS A 1 201 ? 10.311 10.860 6.331 1.00 53.97 201 HIS A CA 1
ATOM 1519 C C . HIS A 1 201 ? 10.587 9.377 6.625 1.00 53.97 201 HIS A C 1
ATOM 1521 O O . HIS A 1 201 ? 11.542 8.830 6.082 1.00 53.97 201 HIS A O 1
ATOM 1527 N N . ALA A 1 202 ? 9.799 8.729 7.487 1.00 55.84 202 ALA A N 1
ATOM 1528 C CA . ALA A 1 202 ? 10.029 7.350 7.919 1.00 55.84 202 ALA A CA 1
ATOM 1529 C C . ALA A 1 202 ? 8.776 6.766 8.594 1.00 55.84 202 ALA A C 1
ATOM 1531 O O . ALA A 1 202 ? 7.948 7.544 9.081 1.00 55.84 202 ALA A O 1
ATOM 1532 N N . PRO A 1 203 ? 8.652 5.423 8.689 1.00 57.06 203 PRO A N 1
ATOM 1533 C CA . PRO A 1 203 ? 7.675 4.788 9.566 1.00 57.06 203 PRO A CA 1
ATOM 1534 C C . PRO A 1 203 ? 7.742 5.420 10.949 1.00 57.06 203 PRO A C 1
ATOM 1536 O O . PRO A 1 203 ? 8.817 5.528 11.539 1.00 57.06 203 PRO A O 1
ATOM 1539 N N . THR A 1 204 ? 6.605 5.874 11.450 1.00 57.88 204 THR A N 1
ATOM 1540 C CA . THR A 1 204 ? 6.568 6.690 12.658 1.00 57.88 204 THR A CA 1
ATOM 1541 C C . THR A 1 204 ? 5.456 6.236 13.580 1.00 57.88 204 THR A C 1
ATOM 1543 O O . THR A 1 204 ? 4.402 5.772 13.145 1.00 57.88 204 THR A O 1
ATOM 1546 N N . ILE A 1 205 ? 5.713 6.393 14.873 1.00 50.00 205 ILE A N 1
ATOM 1547 C CA . ILE A 1 205 ? 4.725 6.261 15.947 1.0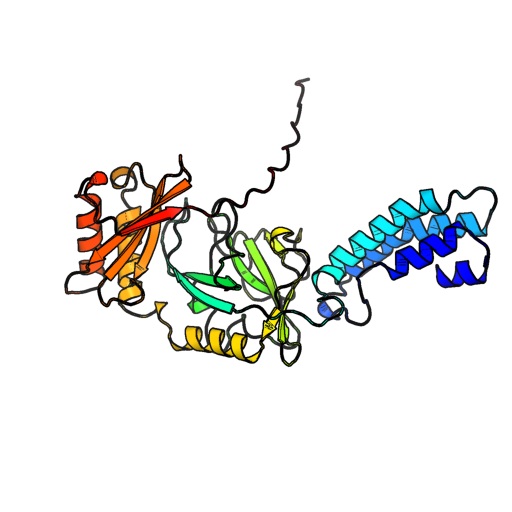0 50.00 205 ILE A CA 1
ATOM 1548 C C . ILE A 1 205 ? 4.046 7.631 16.177 1.00 50.00 205 ILE A C 1
ATOM 1550 O O . ILE A 1 205 ? 3.227 7.775 17.076 1.00 50.00 205 ILE A O 1
ATOM 1554 N N . SER A 1 206 ? 4.377 8.659 15.370 1.00 46.28 206 SER A N 1
ATOM 1555 C CA . SER A 1 206 ? 3.902 10.029 15.580 1.00 46.28 206 SER A CA 1
ATOM 1556 C C . SER A 1 206 ? 2.369 10.077 15.677 1.00 46.28 206 SER A C 1
ATOM 1558 O O . SER A 1 206 ? 1.675 9.560 14.790 1.00 46.28 206 SER A O 1
ATOM 1560 N N . PRO A 1 207 ? 1.833 10.671 16.756 1.00 41.38 207 PRO A N 1
ATOM 1561 C CA . PRO A 1 207 ? 0.448 10.477 17.156 1.00 41.38 207 PRO A CA 1
ATOM 1562 C C . PRO A 1 207 ? -0.580 11.280 16.354 1.00 41.38 207 PRO A C 1
ATOM 1564 O O . PRO A 1 207 ? -1.764 11.054 16.571 1.00 41.38 207 PRO A O 1
ATOM 1567 N N . ASN A 1 208 ? -0.190 12.174 15.434 1.00 55.66 208 ASN A N 1
ATOM 1568 C CA . ASN A 1 208 ? -1.148 13.147 14.896 1.00 55.66 208 ASN A CA 1
ATOM 1569 C C . ASN A 1 208 ? -1.258 13.197 13.363 1.00 55.66 208 ASN A C 1
ATOM 1571 O O . ASN A 1 208 ? -0.454 13.842 12.693 1.00 55.66 208 ASN A O 1
ATOM 1575 N N . PRO A 1 209 ? -2.282 12.530 12.815 1.00 52.56 209 PRO A N 1
ATOM 1576 C CA . PRO A 1 209 ? -2.919 12.886 11.550 1.00 52.56 209 PRO A CA 1
ATOM 1577 C C . PRO A 1 209 ? -4.318 13.495 11.743 1.00 52.56 209 PRO A C 1
ATOM 1579 O O . PRO A 1 209 ? -5.156 12.933 12.451 1.00 52.56 209 PRO A O 1
ATOM 1582 N N . ASP A 1 210 ? -4.598 14.574 11.010 1.00 48.09 210 ASP A N 1
ATOM 1583 C CA . ASP A 1 210 ? -5.842 15.367 11.042 1.00 48.09 210 ASP A CA 1
ATOM 1584 C C . ASP A 1 210 ? -7.098 14.655 10.484 1.00 48.09 210 ASP A C 1
ATOM 1586 O O . ASP A 1 210 ? -8.170 15.250 10.372 1.00 48.09 210 ASP A O 1
ATOM 1590 N N . GLY A 1 211 ? -7.026 13.360 10.154 1.00 52.00 211 GLY A N 1
ATOM 1591 C CA . GLY A 1 211 ? -8.193 12.613 9.682 1.00 52.00 211 GLY A CA 1
ATOM 1592 C C . GLY A 1 211 ? -7.925 11.153 9.320 1.00 52.00 211 GLY A C 1
ATOM 1593 O O . GLY A 1 211 ? -6.809 10.760 8.976 1.00 52.00 211 GLY A O 1
ATOM 1594 N N . GLY A 1 212 ? -8.972 10.327 9.415 1.00 54.25 212 GLY A N 1
ATOM 1595 C CA . GLY A 1 212 ? -8.996 8.955 8.892 1.00 54.25 212 GLY A CA 1
ATOM 1596 C C . GLY A 1 212 ? -9.544 8.884 7.470 1.00 54.25 212 GLY A C 1
ATOM 1597 O O . GLY A 1 212 ? -10.459 9.632 7.123 1.00 54.25 212 GLY A O 1
ATOM 1598 N N . ASP A 1 213 ? -9.004 7.981 6.643 1.00 57.41 213 ASP A N 1
ATOM 1599 C CA . ASP A 1 213 ? -9.565 7.729 5.312 1.00 57.41 213 ASP A CA 1
ATOM 1600 C C . ASP A 1 213 ? -10.674 6.668 5.388 1.00 57.41 213 ASP A C 1
ATOM 1602 O O . ASP A 1 213 ? -10.430 5.464 5.465 1.00 57.41 213 ASP A O 1
ATOM 1606 N N . TRP A 1 214 ? -11.924 7.130 5.340 1.00 50.78 214 TRP A N 1
ATOM 1607 C CA . TRP A 1 214 ? -13.133 6.303 5.356 1.00 50.78 214 TRP A CA 1
ATOM 1608 C C . TRP A 1 214 ? -13.299 5.412 4.107 1.00 50.78 214 TRP A C 1
ATOM 1610 O O . TRP A 1 214 ? -14.180 4.550 4.085 1.00 50.78 214 TRP A O 1
ATOM 1620 N N . ARG A 1 215 ? -12.477 5.598 3.061 1.00 54.78 215 ARG A N 1
ATOM 1621 C CA . ARG A 1 215 ? -12.609 4.915 1.759 1.00 54.78 215 ARG A CA 1
ATOM 1622 C C . ARG A 1 215 ? -12.208 3.444 1.771 1.00 54.78 215 ARG A C 1
ATOM 1624 O O . ARG A 1 215 ? -12.681 2.693 0.923 1.00 54.78 215 ARG A O 1
ATOM 1631 N N . ILE A 1 216 ? -11.375 3.015 2.718 1.00 56.53 216 ILE A N 1
ATOM 1632 C CA . ILE A 1 216 ? -10.908 1.615 2.800 1.00 56.53 216 ILE A CA 1
ATOM 1633 C C . ILE A 1 216 ? -11.936 0.723 3.524 1.00 56.53 216 ILE A C 1
ATOM 1635 O O . ILE A 1 216 ? -11.772 -0.488 3.648 1.00 56.53 216 ILE A O 1
ATOM 1639 N N . GLY A 1 217 ? -13.082 1.309 3.877 1.00 55.03 217 GLY A N 1
ATOM 1640 C CA . GLY A 1 217 ? -14.166 0.646 4.574 1.00 55.03 217 GLY A CA 1
ATOM 1641 C C . GLY A 1 217 ? -13.952 0.655 6.083 1.00 55.03 217 GLY A C 1
ATOM 1642 O O . GLY A 1 217 ? -12.918 1.062 6.602 1.00 55.03 217 GLY A O 1
ATOM 1643 N N . ILE A 1 218 ? -14.985 0.224 6.801 1.00 53.38 218 ILE A N 1
ATOM 1644 C CA . ILE A 1 218 ? -14.987 0.187 8.269 1.00 53.38 218 ILE A CA 1
ATOM 1645 C C . ILE A 1 218 ? -14.159 -0.995 8.799 1.00 53.38 218 ILE A C 1
ATOM 1647 O O . ILE A 1 218 ? -13.724 -0.968 9.946 1.00 53.38 218 ILE A O 1
ATOM 1651 N N . VAL A 1 219 ? -13.962 -2.033 7.981 1.00 67.12 219 VAL A N 1
ATOM 1652 C CA . VAL A 1 219 ? -13.260 -3.257 8.374 1.00 67.12 219 VAL A CA 1
ATOM 1653 C C . VAL A 1 219 ? -11.834 -3.208 7.826 1.00 67.12 219 VAL A C 1
ATOM 1655 O O . VAL A 1 219 ? -11.674 -3.106 6.606 1.00 67.12 219 VAL A O 1
ATOM 1658 N N . PRO A 1 220 ? -10.807 -3.290 8.686 1.00 76.38 220 PRO A N 1
ATOM 1659 C CA . PRO A 1 220 ? -9.425 -3.248 8.236 1.00 76.38 220 PRO A CA 1
ATOM 1660 C C . PRO A 1 220 ? -9.078 -4.478 7.372 1.00 76.38 220 PRO A C 1
ATOM 1662 O O . PRO A 1 220 ? -9.588 -5.571 7.637 1.00 76.38 220 PRO A O 1
ATOM 1665 N N . PRO A 1 221 ? -8.232 -4.342 6.331 1.00 85.12 221 PRO A N 1
ATOM 1666 C CA . PRO A 1 221 ? -7.723 -5.478 5.576 1.00 85.12 221 PRO A CA 1
ATOM 1667 C C . PRO A 1 221 ? -6.971 -6.458 6.476 1.00 85.12 221 PRO A C 1
ATOM 1669 O O . PRO A 1 221 ? -6.101 -6.061 7.252 1.00 85.12 221 PRO A O 1
ATOM 1672 N N . VAL A 1 222 ? -7.300 -7.736 6.317 1.00 89.50 222 VAL A N 1
ATOM 1673 C CA . VAL A 1 222 ? -6.700 -8.867 7.029 1.00 89.50 222 VAL A CA 1
ATOM 1674 C C . VAL A 1 222 ? -6.042 -9.766 6.009 1.00 89.50 222 VAL A C 1
ATOM 1676 O O . VAL A 1 222 ? -6.645 -10.056 4.980 1.00 89.50 222 VAL A O 1
ATOM 1679 N N . PHE A 1 223 ? -4.840 -10.234 6.297 1.00 93.25 223 PHE A N 1
ATOM 1680 C CA . PHE A 1 223 ? -4.054 -11.097 5.430 1.00 93.25 223 PHE A CA 1
ATOM 1681 C C . PHE A 1 223 ? -3.622 -12.337 6.200 1.00 93.25 223 PHE A C 1
ATOM 1683 O O . PHE A 1 223 ? -3.354 -12.263 7.398 1.00 93.25 223 PHE A O 1
ATOM 1690 N N . ASP A 1 224 ? -3.494 -13.459 5.498 1.00 95.38 224 ASP A N 1
ATOM 1691 C CA . ASP A 1 224 ? -2.736 -14.596 6.014 1.00 95.38 224 ASP A CA 1
ATOM 1692 C C . ASP A 1 224 ? -1.268 -14.179 6.214 1.00 95.38 224 ASP A C 1
ATOM 1694 O O . ASP A 1 224 ? -0.644 -13.620 5.304 1.00 95.38 224 ASP A O 1
ATOM 1698 N N . ALA A 1 225 ? -0.713 -14.416 7.406 1.00 94.38 225 ALA A N 1
ATOM 1699 C CA . ALA A 1 225 ? 0.619 -13.926 7.752 1.00 94.38 225 ALA A CA 1
ATOM 1700 C C . ALA A 1 225 ? 1.725 -14.571 6.906 1.00 94.38 225 ALA A C 1
ATOM 1702 O O . ALA A 1 225 ? 2.704 -13.902 6.557 1.00 94.38 225 ALA A O 1
ATOM 1703 N N . ALA A 1 226 ? 1.584 -15.851 6.550 1.00 95.88 226 ALA A N 1
ATOM 1704 C CA . ALA A 1 226 ? 2.572 -16.547 5.735 1.00 95.88 226 ALA A CA 1
ATOM 1705 C C . ALA A 1 226 ? 2.571 -16.009 4.297 1.00 95.88 226 ALA A C 1
ATOM 1707 O O . ALA A 1 226 ? 3.632 -15.669 3.770 1.00 95.88 226 ALA A O 1
ATOM 1708 N N . GLN A 1 227 ? 1.391 -15.852 3.690 1.00 97.19 227 GLN A N 1
ATOM 1709 C CA . GLN A 1 227 ? 1.223 -15.285 2.352 1.00 97.19 227 GLN A CA 1
ATOM 1710 C C . GLN A 1 227 ? 1.738 -13.847 2.281 1.00 97.19 227 GLN A C 1
ATOM 1712 O O . GLN A 1 227 ? 2.485 -13.510 1.362 1.00 97.19 227 GLN A O 1
ATOM 1717 N N . TYR A 1 228 ? 1.389 -13.022 3.270 1.00 96.69 228 TYR A N 1
ATOM 1718 C CA . TYR A 1 228 ? 1.817 -11.630 3.359 1.00 96.69 228 TYR A CA 1
ATOM 1719 C C . TYR A 1 228 ? 3.345 -11.506 3.373 1.00 96.69 228 TYR A C 1
ATOM 1721 O O . TYR A 1 228 ? 3.933 -10.796 2.555 1.00 96.69 228 TYR A O 1
ATOM 1729 N N . ARG A 1 229 ? 4.013 -12.225 4.288 1.00 95.88 229 ARG A N 1
ATOM 1730 C CA . ARG A 1 229 ? 5.476 -12.166 4.425 1.00 95.88 229 ARG A CA 1
ATOM 1731 C C . ARG A 1 229 ? 6.179 -12.741 3.197 1.00 95.88 229 ARG A C 1
ATOM 1733 O O . ARG A 1 229 ? 7.181 -12.175 2.765 1.00 95.88 229 ARG A O 1
ATOM 1740 N N . ALA A 1 230 ? 5.650 -13.821 2.618 1.00 95.69 230 ALA A N 1
ATOM 1741 C CA . ALA A 1 230 ? 6.187 -14.407 1.394 1.00 95.69 230 ALA A CA 1
ATOM 1742 C C . ALA A 1 230 ? 6.139 -13.417 0.222 1.00 95.69 230 ALA A C 1
ATOM 1744 O O . ALA A 1 230 ? 7.118 -13.299 -0.509 1.00 95.69 230 ALA A O 1
ATOM 1745 N N . GLU A 1 231 ? 5.048 -12.663 0.076 1.00 96.31 231 GLU A N 1
ATOM 1746 C CA . GLU A 1 231 ? 4.913 -11.672 -0.992 1.00 96.31 231 GLU A CA 1
ATOM 1747 C C . GLU A 1 231 ? 5.857 -10.477 -0.804 1.00 96.31 231 GLU A C 1
ATOM 1749 O O . GLU A 1 231 ? 6.564 -10.093 -1.739 1.00 96.31 231 GLU A O 1
ATOM 1754 N N . VAL A 1 232 ? 5.943 -9.928 0.414 1.00 94.56 232 VAL A N 1
ATOM 1755 C CA . VAL A 1 232 ? 6.903 -8.853 0.726 1.00 94.56 232 VAL A CA 1
ATOM 1756 C C . VAL A 1 232 ? 8.335 -9.317 0.452 1.00 94.56 232 VAL A C 1
ATOM 1758 O O . VAL A 1 232 ? 9.115 -8.583 -0.162 1.00 94.56 232 VAL A O 1
ATOM 1761 N N . GLN A 1 233 ? 8.679 -10.543 0.856 1.00 93.50 233 GLN A N 1
ATOM 1762 C CA . GLN A 1 233 ? 10.000 -11.117 0.625 1.00 93.50 233 GLN A CA 1
ATOM 1763 C C . GLN A 1 233 ? 10.283 -11.317 -0.867 1.00 93.50 233 GLN A C 1
ATOM 1765 O O . GLN A 1 233 ? 11.355 -10.930 -1.332 1.00 93.50 233 GLN A O 1
ATOM 1770 N N . ARG A 1 234 ? 9.326 -11.875 -1.619 1.00 93.12 234 ARG A N 1
ATOM 1771 C CA . ARG A 1 234 ? 9.448 -12.135 -3.057 1.00 93.12 234 ARG A CA 1
ATOM 1772 C C . ARG A 1 234 ? 9.869 -10.870 -3.803 1.00 93.12 234 ARG A C 1
ATOM 1774 O O . ARG A 1 234 ? 10.937 -10.846 -4.415 1.00 93.12 234 ARG A O 1
ATOM 1781 N N . VA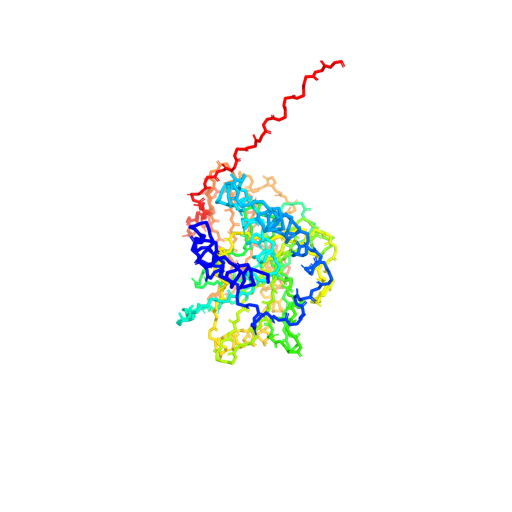L A 1 235 ? 9.097 -9.790 -3.673 1.00 89.31 235 VAL A N 1
ATOM 1782 C CA . VAL A 1 235 ? 9.390 -8.538 -4.394 1.00 89.31 235 VAL A CA 1
ATOM 1783 C C . VAL A 1 235 ? 10.664 -7.869 -3.867 1.00 89.31 235 VAL A C 1
ATOM 1785 O O . VAL A 1 235 ? 11.452 -7.325 -4.643 1.00 89.31 235 VAL A O 1
ATOM 1788 N N . SER A 1 236 ? 10.927 -7.961 -2.558 1.00 86.94 236 SER A N 1
ATOM 1789 C CA . SER A 1 236 ? 12.156 -7.434 -1.944 1.00 86.94 236 SER A CA 1
ATOM 1790 C C . SER A 1 236 ? 13.433 -8.113 -2.451 1.00 86.94 236 SER A C 1
ATOM 1792 O O . SER A 1 236 ? 14.484 -7.464 -2.521 1.00 86.94 236 SER A O 1
ATOM 1794 N N . THR A 1 237 ? 13.364 -9.404 -2.788 1.00 85.62 237 THR A N 1
ATOM 1795 C CA . THR A 1 237 ? 14.487 -10.179 -3.330 1.00 85.62 237 THR A CA 1
ATOM 1796 C C . THR A 1 237 ? 14.638 -9.997 -4.835 1.00 85.62 237 THR A C 1
ATOM 1798 O O . THR A 1 237 ? 15.756 -9.767 -5.289 1.00 85.62 237 THR A O 1
ATOM 1801 N N . GLU A 1 238 ? 13.541 -10.046 -5.595 1.00 83.38 238 GLU A N 1
ATOM 1802 C CA . GLU A 1 238 ? 13.568 -9.910 -7.058 1.00 83.38 238 GLU A CA 1
ATOM 1803 C C . GLU A 1 238 ? 14.209 -8.595 -7.506 1.00 83.38 238 GLU A C 1
ATOM 1805 O O . GLU A 1 238 ? 14.896 -8.559 -8.526 1.00 83.38 238 GLU A O 1
ATOM 1810 N N . ARG A 1 239 ? 14.001 -7.507 -6.745 1.00 77.31 239 ARG A N 1
ATOM 1811 C CA . ARG A 1 239 ? 14.552 -6.173 -7.039 1.00 77.31 239 ARG A CA 1
ATOM 1812 C C . ARG A 1 239 ? 14.355 -5.758 -8.495 1.00 77.31 239 ARG A C 1
ATOM 1814 O O . ARG A 1 239 ? 15.211 -5.080 -9.061 1.00 77.31 239 ARG A O 1
ATOM 1821 N N . ALA A 1 240 ? 13.226 -6.150 -9.089 1.00 77.62 240 ALA A N 1
ATOM 1822 C CA . ALA A 1 240 ? 12.988 -6.026 -10.523 1.00 77.62 240 ALA A CA 1
ATOM 1823 C C . ALA A 1 240 ? 13.161 -4.580 -11.020 1.00 77.62 240 ALA A C 1
ATOM 1825 O O . ALA A 1 240 ? 13.689 -4.376 -12.104 1.00 77.62 240 ALA A O 1
ATOM 1826 N N . TRP A 1 241 ? 12.865 -3.577 -10.186 1.00 76.81 241 TRP A N 1
ATOM 1827 C CA . TRP A 1 241 ? 13.084 -2.154 -10.485 1.00 76.81 241 TRP A CA 1
ATOM 1828 C C . TRP A 1 241 ? 14.549 -1.766 -10.762 1.00 76.81 241 TRP A C 1
ATOM 1830 O O . TRP A 1 241 ? 14.799 -0.700 -11.313 1.00 76.81 241 TRP A O 1
ATOM 1840 N N . LYS A 1 242 ? 15.525 -2.599 -10.377 1.00 76.38 242 LYS A N 1
ATOM 1841 C CA . LYS A 1 242 ? 16.953 -2.414 -10.690 1.00 76.38 242 LYS A CA 1
ATOM 1842 C C . LYS A 1 242 ? 17.361 -3.052 -12.017 1.00 76.38 242 LYS A C 1
ATOM 1844 O O . LYS A 1 242 ? 18.483 -2.833 -12.465 1.00 76.38 242 LYS A O 1
ATOM 1849 N N . ALA A 1 243 ? 16.497 -3.870 -12.613 1.00 78.75 243 ALA A N 1
ATOM 1850 C CA . ALA A 1 243 ? 16.792 -4.559 -13.854 1.00 78.75 243 ALA A CA 1
ATOM 1851 C C . ALA A 1 243 ? 16.712 -3.601 -15.052 1.00 78.75 243 ALA A C 1
ATOM 1853 O O . ALA A 1 243 ? 15.924 -2.655 -15.086 1.00 78.75 243 ALA A O 1
ATOM 1854 N N . GLU A 1 244 ? 17.512 -3.901 -16.070 1.00 80.81 244 GLU A N 1
ATOM 1855 C CA . GLU A 1 244 ? 17.635 -3.131 -17.310 1.00 80.81 244 GLU A CA 1
ATOM 1856 C C . GLU A 1 244 ? 16.289 -2.822 -18.021 1.00 80.81 244 GLU A C 1
ATOM 1858 O O . GLU A 1 244 ? 16.127 -1.710 -18.543 1.00 80.81 244 GLU A O 1
ATOM 1863 N N . PRO A 1 245 ? 15.273 -3.717 -18.024 1.00 82.31 245 PRO A N 1
ATOM 1864 C CA . PRO A 1 245 ? 13.963 -3.382 -18.579 1.00 82.31 245 PRO A CA 1
ATOM 1865 C C . PRO A 1 245 ? 13.294 -2.208 -17.861 1.00 82.31 245 PRO A C 1
ATOM 1867 O O . PRO A 1 245 ? 12.751 -1.326 -18.514 1.00 82.31 245 PRO A O 1
ATOM 1870 N N . TRP A 1 246 ? 13.389 -2.122 -16.534 1.00 80.12 246 TRP A N 1
ATOM 1871 C CA . TRP A 1 246 ? 12.798 -1.004 -15.798 1.00 80.12 246 TRP A CA 1
ATOM 1872 C C . TRP A 1 246 ? 13.543 0.305 -16.055 1.00 80.12 246 TRP A C 1
ATOM 1874 O O . TRP A 1 246 ? 12.893 1.328 -16.210 1.00 80.12 246 TRP A O 1
ATOM 1884 N N . GLN A 1 247 ? 14.868 0.281 -16.242 1.00 82.31 247 GLN A N 1
ATOM 1885 C CA . GLN A 1 247 ? 15.608 1.462 -16.720 1.00 82.31 247 GLN A CA 1
ATOM 1886 C C . GLN A 1 247 ? 15.092 1.942 -18.087 1.00 82.31 247 GLN A C 1
ATOM 1888 O O . GLN A 1 247 ? 14.934 3.138 -18.315 1.00 82.31 247 GLN A O 1
ATOM 1893 N N . THR A 1 248 ? 14.771 1.003 -18.981 1.00 86.75 248 THR A N 1
ATOM 1894 C CA . THR A 1 248 ? 14.211 1.309 -20.307 1.00 86.75 248 THR A CA 1
ATOM 1895 C C . THR A 1 248 ? 12.811 1.922 -20.197 1.00 86.75 248 THR A C 1
ATOM 1897 O O . THR A 1 248 ? 12.532 2.910 -20.868 1.00 86.75 248 THR A O 1
ATOM 1900 N N . ALA A 1 249 ? 11.943 1.382 -19.334 1.00 83.12 249 ALA A N 1
ATOM 1901 C CA . ALA A 1 249 ? 10.596 1.915 -19.112 1.00 83.12 249 ALA A CA 1
ATOM 1902 C C . ALA A 1 249 ? 10.619 3.360 -18.578 1.00 83.12 249 ALA A C 1
ATOM 1904 O O . ALA A 1 249 ? 9.809 4.181 -18.995 1.00 83.12 249 ALA A O 1
ATOM 1905 N N . LEU A 1 250 ? 11.586 3.692 -17.717 1.00 78.88 250 LEU A N 1
ATOM 1906 C CA . LEU A 1 250 ? 11.763 5.048 -17.186 1.00 78.88 250 LEU A CA 1
ATOM 1907 C C . LEU A 1 250 ? 12.182 6.061 -18.235 1.00 78.88 250 LEU A C 1
ATOM 1909 O O . LEU A 1 250 ? 11.616 7.147 -18.313 1.00 78.88 250 LEU A O 1
ATOM 1913 N N . LEU A 1 251 ? 13.164 5.693 -19.053 1.00 85.56 251 LEU A N 1
ATOM 1914 C CA . LEU A 1 251 ? 13.613 6.538 -20.152 1.00 85.56 251 LEU A CA 1
ATOM 1915 C C . LEU A 1 251 ? 12.503 6.699 -21.198 1.00 85.56 251 LEU A C 1
ATOM 1917 O O . LEU A 1 251 ? 12.359 7.773 -21.773 1.00 85.56 251 LEU A O 1
ATOM 1921 N N . LEU A 1 252 ? 11.694 5.656 -21.418 1.00 87.12 252 LEU A N 1
ATOM 1922 C CA . LEU A 1 252 ? 10.543 5.711 -22.317 1.00 87.12 252 LEU A CA 1
ATOM 1923 C C . LEU A 1 252 ? 9.501 6.712 -21.811 1.00 87.12 252 LEU A C 1
ATOM 1925 O O . LEU A 1 252 ? 9.111 7.590 -22.574 1.00 87.12 252 LEU A O 1
ATOM 1929 N N . ASP A 1 253 ? 9.102 6.625 -20.539 1.00 84.12 253 ASP A N 1
ATOM 1930 C CA . ASP A 1 253 ? 8.202 7.611 -19.931 1.00 84.12 253 ASP A CA 1
ATOM 1931 C C . ASP A 1 253 ? 8.766 9.032 -20.063 1.00 84.12 253 ASP A C 1
ATOM 1933 O O . ASP A 1 253 ? 8.082 9.925 -20.555 1.00 84.12 253 ASP A O 1
ATOM 1937 N N . GLN A 1 254 ? 10.050 9.224 -19.738 1.00 82.19 254 GLN A N 1
ATOM 1938 C CA . GLN A 1 254 ? 10.703 10.529 -19.828 1.00 82.19 254 GLN A CA 1
ATOM 1939 C C . GLN A 1 254 ? 10.652 11.118 -21.246 1.00 82.19 254 GLN A C 1
ATOM 1941 O O . GLN A 1 254 ? 10.400 12.312 -21.404 1.00 82.19 254 GLN A O 1
ATOM 1946 N N . TYR A 1 255 ? 10.891 10.307 -22.280 1.00 87.12 255 TYR A N 1
ATOM 1947 C CA . TYR A 1 255 ? 10.819 10.773 -23.665 1.00 87.12 255 TYR A CA 1
ATOM 1948 C C . TYR A 1 255 ? 9.388 11.081 -24.114 1.00 87.12 255 TYR A C 1
ATOM 1950 O O . TYR A 1 255 ? 9.194 12.043 -24.852 1.00 87.12 255 TYR A O 1
ATOM 1958 N N . LEU A 1 256 ? 8.399 10.305 -23.667 1.00 84.56 256 LEU A N 1
ATOM 1959 C CA . LEU A 1 256 ? 6.987 10.528 -23.991 1.00 84.56 256 LEU A CA 1
ATOM 1960 C C . LEU A 1 256 ? 6.414 11.757 -23.269 1.00 84.56 256 LEU A C 1
ATOM 1962 O O . LEU A 1 256 ? 5.679 12.539 -23.866 1.00 84.56 256 LEU A O 1
ATOM 1966 N N . SER A 1 257 ? 6.802 11.969 -22.013 1.00 77.38 257 SER A N 1
ATOM 1967 C CA . SER A 1 257 ? 6.400 13.118 -21.194 1.00 77.38 257 SER A CA 1
ATOM 1968 C C . SER A 1 257 ? 7.038 14.440 -21.645 1.00 77.38 257 SER A C 1
ATOM 1970 O O . SER A 1 257 ? 6.537 15.510 -21.301 1.00 77.38 257 SER A O 1
ATOM 1972 N N . ALA A 1 258 ? 8.136 14.397 -22.411 1.00 80.31 258 ALA A N 1
ATOM 1973 C CA . ALA A 1 258 ? 8.835 15.590 -22.894 1.00 80.31 258 ALA A CA 1
ATOM 1974 C C . ALA A 1 258 ? 8.076 16.353 -23.996 1.00 80.31 258 ALA A C 1
ATOM 1976 O O . ALA A 1 258 ? 8.298 17.554 -24.155 1.00 80.31 258 ALA A O 1
ATOM 1977 N N . ASP A 1 259 ? 7.182 15.684 -24.732 1.00 76.69 259 ASP A N 1
ATOM 1978 C CA . ASP A 1 259 ? 6.313 16.309 -25.738 1.00 76.69 259 ASP A CA 1
ATOM 1979 C C . ASP A 1 259 ? 4.853 15.839 -25.585 1.00 76.69 259 ASP A C 1
ATOM 1981 O O . ASP A 1 259 ? 4.358 15.021 -26.367 1.00 76.69 259 ASP A O 1
ATOM 1985 N N . PRO A 1 260 ? 4.121 16.364 -24.583 1.00 69.56 260 PRO A N 1
ATOM 1986 C CA . PRO A 1 260 ? 2.726 15.988 -24.347 1.00 69.56 260 PRO A CA 1
ATOM 1987 C C . PRO A 1 260 ? 1.810 16.301 -25.541 1.00 69.56 260 PRO A C 1
ATOM 1989 O O . PRO A 1 260 ? 0.780 15.653 -25.727 1.00 69.56 260 PRO A O 1
ATOM 1992 N N . GLY A 1 261 ? 2.176 17.292 -26.365 1.00 73.81 261 GLY A N 1
ATOM 1993 C CA . GLY A 1 261 ? 1.403 17.697 -27.538 1.00 73.81 261 GLY A CA 1
ATOM 1994 C C . GLY A 1 261 ? 1.372 16.624 -28.623 1.00 73.81 261 GLY A C 1
ATOM 1995 O O . GLY A 1 261 ? 0.344 16.451 -29.278 1.00 73.81 261 GLY A O 1
ATOM 1996 N N . ALA A 1 262 ? 2.452 15.857 -28.767 1.00 77.19 262 ALA A N 1
ATOM 1997 C CA . ALA A 1 262 ? 2.549 14.766 -29.732 1.00 77.19 262 ALA A CA 1
ATOM 1998 C C . ALA A 1 262 ? 1.676 13.544 -29.378 1.00 77.19 262 ALA A C 1
ATOM 2000 O O . ALA A 1 262 ? 1.328 12.763 -30.263 1.00 77.19 262 ALA A O 1
ATOM 2001 N N . LEU A 1 263 ? 1.268 13.391 -28.112 1.00 77.00 263 LEU A N 1
ATOM 2002 C CA . LEU A 1 263 ? 0.351 12.328 -27.674 1.00 77.00 263 LEU A CA 1
ATOM 2003 C C . LEU A 1 263 ? -1.132 12.729 -27.749 1.00 77.00 263 LEU A C 1
ATOM 2005 O O . LEU A 1 263 ? -2.007 11.860 -27.690 1.00 77.00 263 LEU A O 1
ATOM 2009 N N . CYS A 1 264 ? -1.424 14.021 -27.932 1.00 72.44 264 CYS A N 1
ATOM 2010 C CA . CYS A 1 264 ? -2.778 14.571 -27.990 1.00 72.44 264 CYS A CA 1
ATOM 2011 C C . CYS A 1 264 ? -3.673 13.807 -28.999 1.00 72.44 264 CYS A C 1
ATOM 2013 O O . CYS A 1 264 ? -3.246 13.527 -30.125 1.00 72.44 264 CYS A O 1
ATOM 2015 N N . PRO A 1 265 ? -4.926 13.451 -28.636 1.00 74.12 265 PRO A N 1
ATOM 2016 C CA . PRO A 1 265 ? -5.676 13.849 -27.433 1.00 74.12 265 PRO A CA 1
ATOM 2017 C C . PRO A 1 265 ? -5.436 12.978 -26.188 1.00 74.12 265 PRO A C 1
ATOM 2019 O O . PRO A 1 265 ? -6.171 13.105 -25.212 1.00 74.12 265 PRO A O 1
ATOM 2022 N N . TRP A 1 266 ? -4.457 12.077 -26.215 1.00 78.62 266 TRP A N 1
ATOM 2023 C CA . TRP A 1 266 ? -4.189 11.153 -25.121 1.00 78.62 266 TRP A CA 1
ATOM 2024 C C . TRP A 1 266 ? -3.163 11.716 -24.142 1.00 78.62 266 TRP A C 1
ATOM 2026 O O . TRP A 1 266 ? -2.169 12.318 -24.538 1.00 78.62 266 TRP A O 1
ATOM 2036 N N . ASN A 1 267 ? -3.374 11.438 -22.863 1.00 73.69 267 ASN A N 1
ATOM 2037 C CA . ASN A 1 267 ? -2.417 11.681 -21.798 1.00 73.69 267 ASN A CA 1
ATOM 2038 C C . ASN A 1 267 ? -1.685 10.383 -21.473 1.00 73.69 267 ASN A C 1
ATOM 2040 O O . ASN A 1 267 ? -2.293 9.308 -21.467 1.00 73.69 267 ASN A O 1
ATOM 2044 N N . LEU A 1 268 ? -0.385 10.476 -21.197 1.00 74.00 268 LEU A N 1
ATOM 2045 C CA . LEU A 1 268 ? 0.384 9.332 -20.721 1.00 74.00 268 LEU A CA 1
ATOM 2046 C C . LEU A 1 268 ? -0.238 8.790 -19.424 1.00 74.00 268 LEU A C 1
ATOM 2048 O O . LEU A 1 268 ? -0.949 9.494 -18.722 1.00 74.00 268 LEU A O 1
ATOM 2052 N N . GLY A 1 269 ? -0.085 7.501 -19.156 1.00 69.75 269 GLY A N 1
ATOM 2053 C CA . GLY A 1 269 ? -0.685 6.833 -18.005 1.00 69.75 269 GLY A CA 1
ATOM 2054 C C . GLY A 1 269 ? 0.324 5.984 -17.257 1.00 69.75 269 GLY A C 1
ATOM 2055 O O . GLY A 1 269 ? 0.551 6.192 -16.071 1.00 69.75 269 GLY A O 1
ATOM 2056 N N . TRP A 1 270 ? 0.889 5.002 -17.954 1.00 71.56 270 TRP A N 1
ATOM 2057 C CA . TRP A 1 270 ? 1.893 4.096 -17.401 1.00 71.56 270 TRP A CA 1
ATOM 2058 C C . TRP A 1 270 ? 2.834 3.650 -18.512 1.00 71.56 270 TRP A C 1
ATOM 2060 O O . TRP A 1 270 ? 2.357 3.382 -19.611 1.00 71.56 270 TRP A O 1
ATOM 2070 N N . ALA A 1 271 ? 4.124 3.503 -18.224 1.00 79.06 271 ALA A N 1
ATOM 2071 C CA . ALA A 1 271 ? 5.062 2.760 -19.063 1.00 79.06 271 ALA A CA 1
ATOM 2072 C C . ALA A 1 271 ? 5.687 1.630 -18.236 1.00 79.06 271 ALA A C 1
ATOM 2074 O O . ALA A 1 271 ? 6.282 1.874 -17.188 1.00 79.06 271 ALA A O 1
ATOM 2075 N N . GLU A 1 272 ? 5.560 0.383 -18.681 1.00 78.88 272 GLU A N 1
ATOM 2076 C CA . GLU A 1 272 ? 6.073 -0.775 -17.942 1.00 78.88 272 GLU A CA 1
ATOM 2077 C C . GLU A 1 272 ? 6.604 -1.869 -18.876 1.00 78.88 272 GLU A C 1
ATOM 2079 O O . GLU A 1 272 ? 6.134 -1.994 -20.007 1.00 78.88 272 GLU A O 1
ATOM 2084 N N . PRO A 1 273 ? 7.585 -2.683 -18.445 1.00 79.50 273 PRO A N 1
ATOM 2085 C CA . PRO A 1 273 ? 7.920 -3.911 -19.154 1.00 79.50 273 PRO A CA 1
ATOM 2086 C C . PRO A 1 273 ? 6.697 -4.834 -19.186 1.00 79.50 273 PRO A C 1
ATOM 2088 O O . PRO A 1 273 ? 6.068 -5.075 -18.155 1.00 79.50 273 PRO A O 1
ATOM 2091 N N . HIS A 1 274 ? 6.371 -5.380 -20.353 1.00 75.50 274 HIS A N 1
ATOM 2092 C CA . HIS A 1 274 ? 5.243 -6.287 -20.498 1.00 75.50 274 HIS A CA 1
ATOM 2093 C C . HIS A 1 274 ? 5.555 -7.607 -19.776 1.00 75.50 274 HIS A C 1
ATOM 2095 O O . HIS A 1 274 ? 6.494 -8.317 -20.135 1.00 75.50 274 HIS A O 1
ATOM 2101 N N . GLY A 1 275 ? 4.738 -7.954 -18.775 1.00 60.50 275 GLY A N 1
ATOM 2102 C CA . GLY A 1 275 ? 5.076 -8.931 -17.729 1.00 60.50 275 GLY A CA 1
ATOM 2103 C C . GLY A 1 275 ? 5.633 -10.290 -18.183 1.00 60.50 275 GLY A C 1
ATOM 2104 O O . GLY A 1 275 ? 6.519 -10.819 -17.521 1.00 60.50 275 GLY A O 1
ATOM 2105 N N . GLU A 1 276 ? 5.155 -10.849 -19.298 1.00 52.59 276 GLU A N 1
ATOM 2106 C CA . GLU A 1 276 ? 5.559 -12.187 -19.773 1.00 52.59 276 GLU A CA 1
ATOM 2107 C C . GLU A 1 276 ? 6.519 -12.180 -20.978 1.00 52.59 276 GLU A C 1
ATOM 2109 O O . GLU A 1 276 ? 7.101 -13.215 -21.299 1.00 52.59 276 GLU A O 1
ATOM 2114 N N . ALA A 1 277 ? 6.714 -11.042 -21.654 1.00 58.47 277 ALA A N 1
ATOM 2115 C CA . ALA A 1 277 ? 7.409 -10.986 -22.942 1.00 58.47 277 ALA A CA 1
ATOM 2116 C C . ALA A 1 277 ? 8.683 -10.139 -22.859 1.00 58.47 277 ALA A C 1
ATOM 2118 O O . ALA A 1 277 ? 8.648 -8.915 -22.721 1.00 58.47 277 ALA A O 1
ATOM 2119 N N . THR A 1 278 ? 9.835 -10.799 -22.973 1.00 66.19 278 THR A N 1
ATOM 2120 C CA . THR A 1 278 ? 11.138 -10.130 -22.945 1.00 66.19 278 THR A CA 1
ATOM 2121 C C . THR A 1 278 ? 11.259 -9.149 -24.112 1.00 66.19 278 THR A C 1
ATOM 2123 O O . THR A 1 278 ? 11.058 -9.522 -25.264 1.00 66.19 278 THR A O 1
ATOM 2126 N N . GLY A 1 279 ? 11.602 -7.893 -23.819 1.00 76.25 279 GLY A N 1
ATOM 2127 C CA . GLY A 1 279 ? 11.756 -6.853 -24.841 1.00 76.25 279 GLY A CA 1
ATOM 2128 C C . GLY A 1 279 ? 10.446 -6.224 -25.322 1.00 76.25 279 GLY A C 1
ATOM 2129 O O . GLY A 1 279 ? 10.483 -5.448 -26.269 1.00 76.25 279 GLY A O 1
ATOM 2130 N N . MET A 1 280 ? 9.309 -6.508 -24.683 1.00 83.88 280 MET A N 1
ATOM 2131 C CA . MET A 1 280 ? 8.049 -5.808 -24.938 1.00 83.88 280 MET A CA 1
ATOM 2132 C C . MET A 1 280 ? 7.708 -4.881 -23.771 1.00 83.88 280 MET A C 1
ATOM 2134 O O . MET A 1 280 ? 8.022 -5.174 -22.617 1.00 83.88 280 MET A O 1
ATOM 2138 N N . PHE A 1 281 ? 7.089 -3.748 -24.079 1.00 86.25 281 PHE A N 1
ATOM 2139 C CA . PHE A 1 281 ? 6.735 -2.696 -23.134 1.00 86.25 281 PHE A CA 1
ATOM 2140 C C . PHE A 1 281 ? 5.304 -2.254 -23.378 1.00 86.25 281 PHE A C 1
ATOM 2142 O O . PHE A 1 281 ? 4.916 -2.047 -24.523 1.00 86.25 281 PHE A O 1
ATOM 2149 N N . SER A 1 282 ? 4.537 -2.075 -22.314 1.00 85.19 282 SER A N 1
ATOM 2150 C CA . SER A 1 282 ? 3.167 -1.589 -22.390 1.00 85.19 282 SER A CA 1
ATOM 2151 C C . SER A 1 282 ? 3.130 -0.123 -21.989 1.00 85.19 282 SER A C 1
ATOM 2153 O O . SER A 1 282 ? 3.611 0.254 -20.919 1.00 85.19 282 SER A O 1
ATOM 2155 N N . VAL A 1 283 ? 2.541 0.702 -22.853 1.00 83.12 283 VAL A N 1
ATOM 2156 C CA . VAL A 1 283 ? 2.242 2.106 -22.579 1.00 83.12 283 VAL A CA 1
ATOM 2157 C C . VAL A 1 283 ? 0.735 2.265 -22.454 1.00 83.12 283 VAL A C 1
ATOM 2159 O O . VAL A 1 283 ? -0.009 2.091 -23.418 1.00 83.12 283 VAL A O 1
ATOM 2162 N N . THR A 1 284 ? 0.270 2.590 -21.254 1.00 80.75 284 THR A N 1
ATOM 2163 C CA . THR A 1 284 ? -1.122 2.958 -21.012 1.00 80.75 284 THR A CA 1
ATOM 2164 C C . THR A 1 284 ? -1.292 4.449 -21.245 1.00 80.75 284 THR A C 1
ATOM 2166 O O . THR A 1 284 ? -0.529 5.249 -20.713 1.00 80.75 284 THR A O 1
ATOM 2169 N N . LEU A 1 285 ? -2.322 4.809 -21.998 1.00 80.06 285 LEU A N 1
ATOM 2170 C CA . LEU A 1 285 ? -2.704 6.166 -22.358 1.00 80.06 285 LEU A CA 1
ATOM 2171 C C . LEU A 1 285 ? -4.158 6.408 -21.946 1.00 80.06 285 LEU A C 1
ATOM 2173 O O . LEU A 1 285 ? -4.971 5.485 -21.994 1.00 80.06 285 LEU A O 1
ATOM 2177 N N . TRP A 1 286 ? -4.505 7.6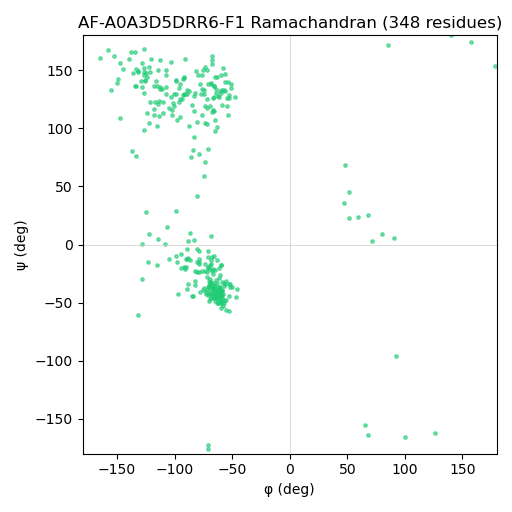34 -21.569 1.00 74.69 286 TRP A N 1
ATOM 2178 C CA . TRP A 1 286 ? -5.833 8.011 -21.087 1.00 74.69 286 TRP A CA 1
ATOM 2179 C C . TRP A 1 286 ? -6.417 9.174 -21.877 1.00 74.69 286 TRP A C 1
ATOM 2181 O O . TRP A 1 286 ? -5.726 10.140 -22.168 1.00 74.69 286 TRP A O 1
ATOM 2191 N N . ASP A 1 287 ? -7.711 9.112 -22.156 1.00 74.81 287 ASP A N 1
ATOM 2192 C CA . ASP A 1 287 ? -8.506 10.267 -22.554 1.00 74.81 287 ASP A CA 1
ATOM 2193 C C . ASP A 1 287 ? -9.241 10.799 -21.318 1.00 74.81 287 ASP A C 1
ATOM 2195 O O . ASP A 1 287 ? -10.198 10.186 -20.829 1.00 74.81 287 ASP A O 1
ATOM 2199 N N . ASP A 1 288 ? -8.783 11.941 -20.805 1.00 65.62 288 ASP A N 1
ATOM 2200 C CA . ASP A 1 288 ? -9.362 12.577 -19.617 1.00 65.62 288 ASP A CA 1
ATOM 2201 C C . ASP A 1 288 ? -10.777 13.132 -19.849 1.00 65.62 288 ASP A C 1
ATOM 2203 O O . ASP A 1 288 ? -11.481 13.415 -18.882 1.00 65.62 288 ASP A O 1
ATOM 2207 N N . HIS A 1 289 ? -11.239 13.244 -21.100 1.00 65.38 289 HIS A N 1
ATOM 2208 C CA . HIS A 1 289 ? -12.604 13.685 -21.404 1.00 65.38 289 HIS A CA 1
ATOM 2209 C C . HIS A 1 289 ? -13.619 12.543 -21.301 1.00 65.38 289 HIS A C 1
ATOM 2211 O O . HIS A 1 289 ? -14.811 12.796 -21.115 1.00 65.38 289 HIS A O 1
ATOM 2217 N N . CYS A 1 290 ? -13.164 11.292 -21.426 1.00 58.62 290 CYS A N 1
ATOM 2218 C CA . CYS A 1 290 ? -14.046 10.138 -21.598 1.00 58.62 290 CYS A CA 1
ATOM 2219 C C . CYS A 1 290 ? -13.793 8.984 -20.611 1.00 58.62 290 CYS A C 1
ATOM 2221 O O . CYS A 1 290 ? -14.455 7.953 -20.737 1.00 58.62 290 CYS A O 1
ATOM 2223 N N . ASP A 1 291 ? -12.829 9.104 -19.687 1.00 61.66 291 ASP A N 1
ATOM 2224 C CA . ASP A 1 291 ? -12.376 8.031 -18.773 1.00 61.66 291 ASP A CA 1
ATOM 2225 C C . ASP A 1 291 ? -12.009 6.709 -19.491 1.00 61.66 291 ASP A C 1
ATOM 2227 O O . ASP A 1 291 ? -11.997 5.616 -18.909 1.00 61.66 291 ASP A O 1
ATOM 2231 N N . ARG A 1 292 ? -11.685 6.805 -20.785 1.00 64.88 292 ARG A N 1
ATOM 2232 C CA . ARG A 1 292 ? -11.243 5.687 -21.620 1.00 64.88 292 ARG A CA 1
ATOM 2233 C C . ARG A 1 292 ? -9.730 5.659 -21.640 1.00 64.88 292 ARG A C 1
ATOM 2235 O O . ARG A 1 292 ? -9.092 6.696 -21.779 1.00 64.88 292 ARG A O 1
ATOM 2242 N N . GLY A 1 293 ? -9.161 4.471 -21.534 1.00 69.75 293 GLY A N 1
ATOM 2243 C CA . GLY A 1 293 ? -7.744 4.263 -21.741 1.00 69.75 293 GLY A CA 1
ATOM 2244 C C . GLY A 1 293 ? -7.468 3.288 -22.868 1.00 69.75 293 GLY A C 1
ATOM 2245 O O . GLY A 1 293 ? -8.308 2.471 -23.261 1.00 69.75 293 GLY A O 1
ATOM 2246 N N . LEU A 1 294 ? -6.256 3.381 -23.376 1.00 79.00 294 LEU A N 1
ATOM 2247 C CA . LEU A 1 294 ? -5.711 2.512 -24.395 1.00 79.00 294 LEU A CA 1
ATOM 2248 C C . LEU A 1 294 ? -4.372 1.978 -23.903 1.00 79.00 294 LEU A C 1
ATOM 2250 O O . LEU A 1 294 ? -3.560 2.747 -23.402 1.00 79.00 294 LEU A O 1
ATOM 2254 N N . VAL A 1 295 ? -4.133 0.684 -24.086 1.00 81.25 295 VAL A N 1
ATOM 2255 C CA . VAL A 1 295 ? -2.793 0.108 -23.942 1.00 81.25 295 VAL A CA 1
ATOM 2256 C C . VAL A 1 295 ? -2.188 -0.086 -25.329 1.00 81.25 295 VAL A C 1
ATOM 2258 O O . VAL A 1 295 ? -2.835 -0.642 -26.226 1.00 81.25 295 VAL A O 1
ATOM 2261 N N . VAL A 1 296 ? -0.967 0.412 -25.502 1.00 85.50 296 VAL A N 1
ATOM 2262 C CA . VAL A 1 296 ? -0.139 0.237 -26.695 1.00 85.50 296 VAL A CA 1
ATOM 2263 C C . VAL A 1 296 ? 1.068 -0.603 -26.314 1.00 85.50 296 VAL A C 1
ATOM 2265 O O . VAL A 1 296 ? 1.826 -0.218 -25.425 1.00 85.50 296 VAL A O 1
ATOM 2268 N N . ASP A 1 297 ? 1.258 -1.724 -27.001 1.00 87.00 297 ASP A N 1
ATOM 2269 C CA . ASP A 1 297 ? 2.426 -2.573 -26.788 1.00 87.00 297 ASP A CA 1
ATOM 2270 C C . ASP A 1 297 ? 3.522 -2.229 -27.800 1.00 87.00 297 ASP A C 1
ATOM 2272 O O . ASP A 1 297 ? 3.311 -2.207 -29.015 1.00 87.00 297 ASP A O 1
ATOM 2276 N N . LEU A 1 298 ? 4.704 -1.929 -27.275 1.00 87.94 298 LEU A N 1
ATOM 2277 C CA . LEU A 1 298 ? 5.887 -1.515 -28.008 1.00 87.94 298 LEU A CA 1
ATOM 2278 C C . LEU A 1 298 ? 6.950 -2.600 -27.906 1.00 87.94 298 LEU A C 1
ATOM 2280 O O . LEU A 1 298 ? 7.221 -3.141 -26.834 1.00 87.94 298 LEU A O 1
ATOM 2284 N N . VAL A 1 299 ? 7.579 -2.900 -29.037 1.00 87.31 299 VAL A N 1
ATOM 2285 C CA . VAL A 1 299 ? 8.701 -3.833 -29.093 1.00 87.31 299 VAL A CA 1
ATOM 2286 C C . VAL A 1 299 ? 9.990 -3.029 -29.038 1.00 87.31 299 VAL A C 1
ATOM 2288 O O . VAL A 1 299 ? 10.239 -2.160 -29.875 1.00 87.31 299 VAL A O 1
ATOM 2291 N N . ALA A 1 300 ? 10.821 -3.323 -28.049 1.00 85.50 300 ALA A N 1
ATOM 2292 C CA . ALA A 1 300 ? 12.131 -2.727 -27.920 1.00 85.50 300 ALA A CA 1
ATOM 2293 C C . ALA A 1 300 ? 13.105 -3.354 -28.926 1.00 85.50 300 ALA A C 1
ATOM 2295 O O . ALA A 1 300 ? 13.190 -4.575 -29.060 1.00 85.50 300 ALA A O 1
ATOM 2296 N N . GLY A 1 301 ? 13.876 -2.511 -29.616 1.00 82.38 301 GLY A N 1
ATOM 2297 C CA . GLY A 1 301 ? 14.993 -2.970 -30.439 1.00 82.38 301 GLY A CA 1
ATOM 2298 C C . GLY A 1 301 ? 16.173 -3.484 -29.606 1.00 82.38 301 GLY A C 1
ATOM 2299 O O . GLY A 1 301 ? 16.118 -3.599 -28.383 1.00 82.38 301 GLY A O 1
ATOM 2300 N N . SER A 1 302 ? 17.291 -3.774 -30.266 1.00 83.31 302 SER A N 1
ATOM 2301 C CA . SER A 1 302 ? 18.541 -4.142 -29.591 1.00 83.31 302 SER A CA 1
ATOM 2302 C C . SER A 1 302 ? 19.317 -2.915 -29.098 1.00 83.31 302 SER A C 1
ATOM 2304 O O . SER A 1 302 ? 19.342 -1.884 -29.773 1.00 83.31 302 SER A O 1
ATOM 2306 N N . GLY A 1 303 ? 20.057 -3.050 -27.996 1.00 86.12 303 GLY A N 1
ATOM 2307 C CA . GLY A 1 303 ? 20.999 -2.032 -27.518 1.00 86.12 303 GLY A CA 1
ATOM 2308 C C . GLY A 1 303 ? 20.763 -1.624 -26.068 1.00 86.12 303 GLY A C 1
ATOM 2309 O O . GLY A 1 303 ? 20.109 -2.346 -25.318 1.00 86.12 303 GLY A O 1
ATOM 2310 N N . THR A 1 304 ? 21.319 -0.472 -25.686 1.00 90.19 304 THR A N 1
ATOM 2311 C CA . THR A 1 304 ? 21.216 0.069 -24.323 1.00 90.19 304 THR A CA 1
ATOM 2312 C C . THR A 1 304 ? 19.778 0.491 -23.989 1.00 90.19 304 THR A C 1
ATOM 2314 O O . THR A 1 304 ? 18.995 0.757 -24.912 1.00 90.19 304 THR A O 1
ATOM 2317 N N . PRO A 1 305 ? 19.414 0.597 -22.695 1.00 87.69 305 PRO A N 1
ATOM 2318 C CA . PRO A 1 305 ? 18.120 1.127 -22.262 1.00 87.69 305 PRO A CA 1
ATOM 2319 C C . PRO A 1 305 ? 17.705 2.423 -22.959 1.00 87.69 305 PRO A C 1
ATOM 2321 O O . PRO A 1 305 ? 16.584 2.518 -23.448 1.00 87.69 305 PRO A O 1
ATOM 2324 N N . GLU A 1 306 ? 18.621 3.384 -23.081 1.00 90.31 306 GLU A N 1
ATOM 2325 C CA . GLU A 1 306 ? 18.392 4.688 -23.712 1.00 90.31 306 GLU A CA 1
ATOM 2326 C C . GLU A 1 306 ? 18.031 4.529 -25.182 1.00 90.31 306 GLU A C 1
ATOM 2328 O O . GLU A 1 306 ? 17.052 5.108 -25.650 1.00 90.31 306 GLU A O 1
ATOM 2333 N N . ARG A 1 307 ? 18.785 3.699 -25.914 1.00 89.69 307 ARG A N 1
ATOM 2334 C CA . ARG A 1 307 ? 18.534 3.463 -27.337 1.00 89.69 307 ARG A CA 1
ATOM 2335 C C . ARG A 1 307 ? 17.171 2.817 -27.555 1.00 89.69 307 ARG A C 1
ATOM 2337 O O . ARG A 1 307 ? 16.437 3.236 -28.446 1.00 89.69 307 ARG A O 1
ATOM 2344 N N . ARG A 1 308 ? 16.832 1.818 -26.736 1.00 91.19 308 ARG A N 1
ATOM 2345 C CA . ARG A 1 308 ? 15.546 1.111 -26.811 1.00 91.19 308 ARG A CA 1
ATOM 2346 C C . ARG A 1 308 ? 14.378 2.035 -26.484 1.00 91.19 308 ARG A C 1
ATOM 2348 O O . ARG A 1 308 ? 13.420 2.090 -27.248 1.00 91.19 308 ARG A O 1
ATOM 2355 N N . ALA A 1 309 ? 14.483 2.786 -25.390 1.00 90.12 309 ALA A N 1
ATOM 2356 C CA . ALA A 1 309 ? 13.483 3.760 -24.974 1.00 90.12 309 ALA A CA 1
ATOM 2357 C C . ALA A 1 309 ? 13.260 4.836 -26.038 1.00 90.12 309 ALA A C 1
ATOM 2359 O O . ALA A 1 309 ? 12.120 5.121 -26.393 1.00 90.12 309 ALA A O 1
ATOM 2360 N N . ARG A 1 310 ? 14.345 5.386 -26.595 1.00 91.31 310 ARG A N 1
ATOM 2361 C CA . ARG A 1 310 ? 14.272 6.412 -27.634 1.00 91.31 310 ARG A CA 1
ATOM 2362 C C . ARG A 1 310 ? 13.606 5.887 -28.899 1.00 91.31 310 ARG A C 1
ATOM 2364 O O . ARG A 1 310 ? 12.707 6.534 -29.416 1.00 91.31 310 ARG A O 1
ATOM 2371 N N . GLN A 1 311 ? 13.989 4.693 -29.349 1.00 91.19 311 GLN A N 1
ATOM 2372 C CA . GLN A 1 311 ? 13.380 4.060 -30.517 1.00 91.19 311 GLN A CA 1
ATOM 2373 C C . GLN A 1 311 ? 11.874 3.833 -30.327 1.00 91.19 311 GLN A C 1
ATOM 2375 O O . GLN A 1 311 ? 11.093 4.091 -31.243 1.00 91.19 311 GLN A O 1
ATOM 2380 N N . MET A 1 312 ? 11.460 3.354 -29.151 1.00 92.56 312 MET A N 1
ATOM 2381 C CA . MET A 1 312 ? 10.047 3.147 -28.826 1.00 92.56 312 MET A CA 1
ATOM 2382 C C . MET A 1 312 ? 9.277 4.472 -28.762 1.00 92.56 312 MET A C 1
ATOM 2384 O O . MET A 1 312 ? 8.199 4.567 -29.345 1.00 92.56 312 MET A O 1
ATOM 2388 N N . ALA A 1 313 ? 9.842 5.499 -28.121 1.00 91.12 313 ALA A N 1
ATOM 2389 C CA . ALA A 1 313 ? 9.240 6.828 -28.055 1.00 91.12 313 ALA A CA 1
ATOM 2390 C C . ALA A 1 313 ? 9.098 7.450 -29.449 1.00 91.12 313 ALA A C 1
ATOM 2392 O O . ALA A 1 313 ? 8.002 7.847 -29.825 1.00 91.12 313 ALA A O 1
ATOM 2393 N N . ASP A 1 314 ? 10.166 7.455 -30.252 1.00 89.25 314 ASP A N 1
ATOM 2394 C CA . ASP A 1 314 ? 10.135 7.977 -31.620 1.00 89.25 314 ASP A CA 1
ATOM 2395 C C . ASP A 1 314 ? 9.090 7.222 -32.462 1.00 89.25 314 ASP A C 1
ATOM 2397 O O . ASP A 1 314 ? 8.339 7.842 -33.210 1.00 89.25 314 ASP A O 1
ATOM 2401 N N . SER A 1 315 ? 8.962 5.900 -32.295 1.00 86.69 315 SER A N 1
ATOM 2402 C CA . SER A 1 315 ? 7.930 5.112 -32.988 1.00 86.69 315 SER A CA 1
ATOM 2403 C C . SER A 1 315 ? 6.512 5.532 -32.588 1.00 86.69 315 SER A C 1
ATOM 2405 O O . SER A 1 315 ? 5.643 5.645 -33.447 1.00 86.69 315 SER A O 1
ATOM 2407 N N . LEU A 1 316 ? 6.261 5.788 -31.302 1.00 87.38 316 LEU A N 1
ATOM 2408 C CA . LEU A 1 316 ? 4.937 6.193 -30.828 1.00 87.38 316 LEU A CA 1
ATOM 2409 C C . LEU A 1 316 ? 4.597 7.641 -31.224 1.00 87.38 316 LEU A C 1
ATOM 2411 O O . LEU A 1 316 ? 3.473 7.906 -31.641 1.00 87.38 316 LEU A O 1
ATOM 2415 N N . LEU A 1 317 ? 5.567 8.556 -31.130 1.00 86.31 317 LEU A N 1
ATOM 2416 C CA . LEU A 1 317 ? 5.389 9.996 -31.362 1.00 86.31 317 LEU A CA 1
ATOM 2417 C C . LEU A 1 317 ? 5.342 10.373 -32.853 1.00 86.31 317 LEU A C 1
ATOM 2419 O O . LEU A 1 317 ? 4.779 11.404 -33.208 1.00 86.31 317 LEU A O 1
ATOM 2423 N N . THR A 1 318 ? 5.922 9.557 -33.740 1.00 83.88 318 THR A N 1
ATOM 2424 C CA . THR A 1 318 ? 5.901 9.810 -35.196 1.00 83.88 318 THR A CA 1
ATOM 2425 C C . THR A 1 318 ? 4.715 9.166 -35.910 1.00 83.88 318 THR A C 1
ATOM 2427 O O . THR A 1 318 ? 4.343 9.603 -37.001 1.00 83.88 318 THR A O 1
ATOM 2430 N N . ILE A 1 319 ? 4.100 8.142 -35.313 1.00 80.31 319 ILE A N 1
ATOM 2431 C CA . ILE A 1 319 ? 2.947 7.445 -35.884 1.00 80.31 319 ILE A CA 1
ATOM 2432 C C . ILE A 1 319 ? 1.657 8.119 -35.392 1.00 80.31 319 ILE A C 1
ATOM 2434 O O . ILE A 1 319 ? 1.471 8.270 -34.184 1.00 80.31 319 ILE A O 1
ATOM 2438 N N . PRO A 1 320 ? 0.713 8.478 -36.284 1.00 79.62 320 PRO A N 1
ATOM 2439 C CA . PRO A 1 320 ? -0.580 9.014 -35.873 1.00 79.62 320 PRO A CA 1
ATOM 2440 C C . PRO A 1 320 ? -1.331 8.074 -34.917 1.00 79.62 320 PRO A C 1
ATOM 2442 O O . PRO A 1 320 ? -1.413 6.870 -35.157 1.00 79.62 320 PRO A O 1
ATOM 2445 N N . SER A 1 321 ? -1.991 8.623 -33.893 1.00 76.25 321 SER A N 1
ATOM 2446 C CA . SER A 1 321 ? -2.614 7.842 -32.805 1.00 76.25 321 SER A CA 1
ATOM 2447 C C . SER A 1 321 ? -3.699 6.836 -33.219 1.00 76.25 321 SER A C 1
ATOM 2449 O O . SER A 1 321 ? -4.035 5.909 -32.471 1.00 76.25 321 SER A O 1
ATOM 2451 N N . HIS A 1 322 ? -4.260 6.972 -34.423 1.00 77.94 322 HIS A N 1
ATOM 2452 C CA . HIS A 1 322 ? -5.201 6.010 -35.004 1.00 77.94 322 HIS A CA 1
ATOM 2453 C C . HIS A 1 322 ? -4.525 4.755 -35.586 1.00 77.94 322 HIS A C 1
ATOM 2455 O O . HIS A 1 322 ? -5.223 3.781 -35.856 1.00 77.94 322 HIS A O 1
ATOM 2461 N N . GLN A 1 323 ? -3.199 4.765 -35.749 1.00 79.12 323 GLN A N 1
ATOM 2462 C CA . GLN A 1 323 ? -2.395 3.673 -36.315 1.00 79.12 323 GLN A CA 1
ATOM 2463 C C . GLN A 1 323 ? -1.540 2.949 -35.267 1.00 79.12 323 GLN A C 1
ATOM 2465 O O . GLN A 1 323 ? -0.814 2.018 -35.608 1.00 79.12 323 G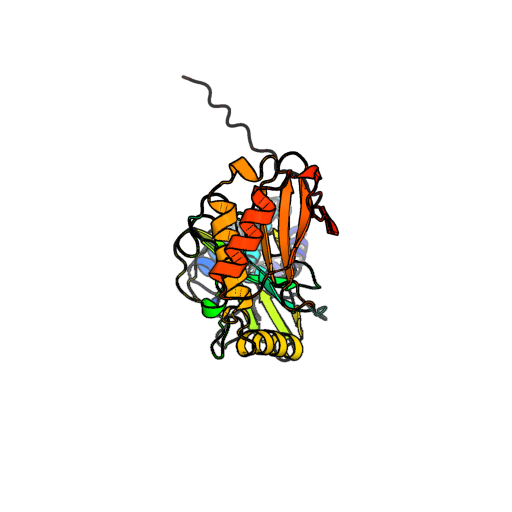LN A O 1
ATOM 2470 N N . TRP A 1 324 ? -1.603 3.358 -33.997 1.00 83.06 324 TRP A N 1
ATOM 2471 C CA . TRP A 1 324 ? -0.876 2.673 -32.930 1.00 83.06 324 TRP A CA 1
ATOM 2472 C C . TRP A 1 324 ? -1.305 1.201 -32.813 1.00 83.06 324 TRP A C 1
ATOM 2474 O O . TRP A 1 324 ? -2.486 0.898 -33.011 1.00 83.06 324 TRP A O 1
ATOM 2484 N N . PRO A 1 325 ? -0.386 0.283 -32.464 1.00 72.06 325 PRO A N 1
ATOM 2485 C CA . PRO A 1 325 ? -0.694 -1.129 -32.254 1.00 72.06 325 PRO A CA 1
ATOM 2486 C C . PRO A 1 325 ? -1.504 -1.304 -30.961 1.00 72.06 325 PRO A C 1
ATOM 2488 O O . PRO A 1 325 ? -0.978 -1.586 -29.886 1.00 72.06 325 PRO A O 1
ATOM 2491 N N . ARG A 1 326 ? -2.816 -1.072 -31.065 1.00 71.75 326 ARG A N 1
ATOM 2492 C CA . ARG A 1 326 ? -3.771 -1.148 -29.956 1.00 71.75 326 ARG A CA 1
ATOM 2493 C C . ARG A 1 326 ? -3.983 -2.599 -29.571 1.00 71.75 326 ARG A C 1
ATOM 2495 O O . ARG A 1 326 ? -4.523 -3.361 -30.371 1.00 71.75 326 ARG A O 1
ATOM 2502 N N . THR A 1 327 ? -3.631 -2.968 -28.348 1.00 61.19 327 THR A N 1
ATOM 2503 C CA . THR A 1 327 ? -3.834 -4.344 -27.892 1.00 61.19 327 THR A CA 1
ATOM 2504 C C . THR A 1 327 ? -5.112 -4.501 -27.092 1.00 61.19 327 THR A C 1
ATOM 2506 O O . THR A 1 327 ? -5.839 -5.464 -27.343 1.00 61.19 327 THR A O 1
ATOM 2509 N N . ARG A 1 328 ? -5.455 -3.576 -26.177 1.00 62.38 328 ARG A N 1
ATOM 2510 C CA . ARG A 1 328 ? -6.715 -3.650 -25.402 1.00 62.38 328 ARG A CA 1
ATOM 2511 C C . ARG A 1 328 ? -7.266 -2.270 -25.003 1.00 62.38 328 ARG A C 1
ATOM 2513 O O . ARG A 1 328 ? -6.493 -1.412 -24.573 1.00 62.38 328 ARG A O 1
ATOM 2520 N N . PRO A 1 329 ? -8.593 -2.044 -25.087 1.00 56.12 329 PRO A N 1
ATOM 2521 C CA . PRO A 1 329 ? -9.227 -0.933 -24.388 1.00 56.12 329 PRO A CA 1
ATOM 2522 C C . PRO A 1 329 ? -9.168 -1.188 -22.876 1.00 56.12 329 PRO A C 1
ATOM 2524 O O . PRO A 1 329 ? -9.402 -2.306 -22.420 1.00 56.12 329 PRO A O 1
ATOM 2527 N N . THR A 1 330 ? -8.882 -0.149 -22.098 1.00 51.81 330 THR A N 1
ATOM 2528 C CA . THR A 1 330 ? -8.979 -0.179 -20.635 1.00 51.81 330 THR A CA 1
ATOM 2529 C C . THR A 1 330 ? -9.950 0.904 -20.169 1.00 51.81 330 THR A C 1
ATOM 2531 O O . THR A 1 330 ? -10.120 1.932 -20.823 1.00 51.81 330 THR A O 1
ATOM 2534 N N . GLN A 1 331 ? -10.654 0.664 -19.068 1.00 48.94 331 GLN A N 1
ATOM 2535 C CA . GLN A 1 331 ? -11.552 1.641 -18.454 1.00 48.94 331 GLN A CA 1
ATOM 2536 C C . GLN A 1 331 ? -11.021 1.984 -17.073 1.00 48.94 331 GLN A C 1
ATOM 2538 O O . GLN A 1 331 ? -10.583 1.097 -16.335 1.00 48.94 331 GLN A O 1
ATOM 2543 N N . ARG A 1 332 ? -11.104 3.260 -16.688 1.00 44.34 332 ARG A N 1
ATOM 2544 C CA . ARG A 1 332 ? -10.955 3.600 -15.273 1.00 44.34 332 ARG A CA 1
ATOM 2545 C C . ARG A 1 332 ? -12.106 2.955 -14.509 1.00 44.34 332 ARG A C 1
ATOM 2547 O O . ARG A 1 332 ? -13.264 3.108 -14.894 1.00 44.34 332 ARG A O 1
ATOM 2554 N N . GLN A 1 333 ? -11.807 2.253 -13.415 1.00 41.34 333 GLN A N 1
ATOM 2555 C CA . GLN A 1 333 ? -12.849 1.867 -12.468 1.00 41.34 333 GLN A CA 1
ATOM 2556 C C . GLN A 1 333 ? -13.419 3.146 -11.846 1.00 41.34 333 GLN A C 1
ATOM 2558 O O . GLN A 1 333 ? -12.852 3.714 -10.915 1.00 41.34 333 GLN A O 1
ATOM 2563 N N . THR A 1 334 ? -14.544 3.621 -12.371 1.00 34.34 334 THR A N 1
ATOM 2564 C CA . THR A 1 334 ? -15.366 4.612 -11.688 1.00 34.34 334 THR A CA 1
ATOM 2565 C C . THR A 1 334 ? -16.199 3.868 -10.653 1.00 34.34 334 THR A C 1
ATOM 2567 O O . THR A 1 334 ? -17.152 3.164 -10.979 1.00 34.34 334 THR A O 1
ATOM 2570 N N . SER A 1 335 ? -15.840 3.990 -9.373 1.00 34.97 335 SER A N 1
ATOM 2571 C CA . SER A 1 335 ? -16.763 3.585 -8.317 1.00 34.97 335 SER A CA 1
ATOM 2572 C C . SER A 1 335 ? -17.954 4.548 -8.339 1.00 34.97 335 SER A C 1
ATOM 2574 O O . SER A 1 335 ? -17.831 5.757 -8.118 1.00 34.97 335 SER A O 1
ATOM 2576 N N . SER A 1 336 ? -19.128 4.017 -8.677 1.00 29.86 336 SER A N 1
ATOM 2577 C CA . SER A 1 336 ? -20.390 4.749 -8.707 1.00 29.86 336 SER A CA 1
ATOM 2578 C C . SER A 1 336 ? -20.881 5.015 -7.282 1.00 29.86 336 SER A C 1
ATOM 2580 O O . SER A 1 336 ? -21.837 4.395 -6.827 1.00 29.86 336 SER A O 1
ATOM 2582 N N . LEU A 1 337 ? -20.230 5.910 -6.53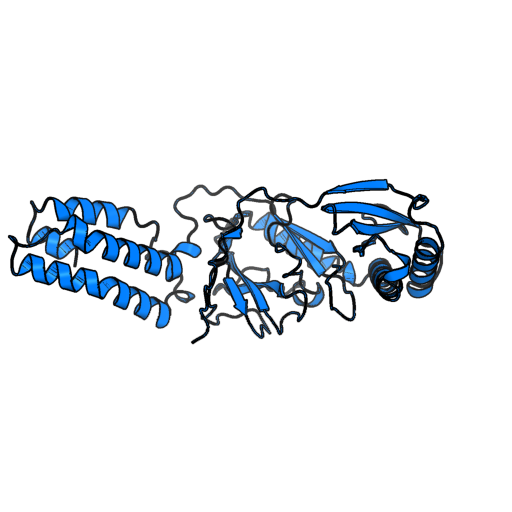8 1.00 31.97 337 LEU A N 1
ATOM 2583 C CA . LEU A 1 337 ? -20.759 6.396 -5.263 1.00 31.97 337 LEU A CA 1
ATOM 2584 C C . LEU A 1 337 ? -20.637 7.922 -5.158 1.00 31.97 337 LEU A C 1
ATOM 2586 O O . LEU A 1 337 ? -19.654 8.541 -5.579 1.00 31.97 337 LEU A O 1
ATOM 2590 N N . ALA A 1 338 ? -21.736 8.498 -4.672 1.00 29.44 338 ALA A N 1
ATOM 2591 C CA . ALA A 1 338 ? -22.166 9.881 -4.809 1.00 29.44 338 ALA A CA 1
ATOM 2592 C C . ALA A 1 338 ? -21.104 10.931 -4.440 1.00 29.44 338 ALA A C 1
ATOM 2594 O O . ALA A 1 338 ? -20.401 10.827 -3.436 1.00 29.44 338 ALA A O 1
ATOM 2595 N N . ARG A 1 339 ? -21.034 11.993 -5.255 1.00 26.42 339 ARG A N 1
ATOM 2596 C CA . ARG A 1 339 ? -20.343 13.246 -4.919 1.00 26.42 339 ARG A CA 1
ATOM 2597 C C . ARG A 1 339 ? -20.922 13.809 -3.611 1.00 26.42 339 ARG A C 1
ATOM 2599 O O . ARG A 1 339 ? -22.142 13.965 -3.543 1.00 26.42 339 ARG A O 1
ATOM 2606 N N . PRO A 1 340 ? -20.106 14.220 -2.626 1.00 29.17 340 PRO A N 1
ATOM 2607 C CA . PRO A 1 340 ? -20.586 15.123 -1.594 1.00 29.17 340 PRO A CA 1
ATOM 2608 C C . PRO A 1 340 ? -20.919 16.461 -2.258 1.00 29.17 340 PRO A C 1
ATOM 2610 O O . PRO A 1 340 ? -20.101 17.034 -2.985 1.00 29.17 340 PRO A O 1
ATOM 2613 N N . LEU A 1 341 ? -22.139 16.944 -2.034 1.00 28.19 341 LEU A N 1
ATOM 2614 C CA . LEU A 1 341 ? -22.553 18.302 -2.366 1.00 28.19 341 LEU A CA 1
ATOM 2615 C C . LEU A 1 341 ? -21.563 19.280 -1.719 1.00 28.19 341 LEU A C 1
ATOM 2617 O O . LEU A 1 341 ? -21.519 19.401 -0.497 1.00 28.19 341 LEU A O 1
ATOM 2621 N N . ARG A 1 342 ? -20.759 19.983 -2.529 1.00 28.52 342 ARG A N 1
ATOM 2622 C CA . ARG A 1 342 ? -20.024 21.158 -2.046 1.00 28.52 342 ARG A CA 1
ATOM 2623 C C . ARG A 1 342 ? -21.053 22.160 -1.531 1.00 28.52 342 ARG A C 1
ATOM 2625 O O . ARG A 1 342 ? -21.903 22.618 -2.297 1.00 28.52 342 ARG A O 1
ATOM 2632 N N . ALA A 1 343 ? -20.959 22.502 -0.249 1.00 32.25 343 ALA A N 1
ATOM 2633 C CA . ALA A 1 343 ? -21.671 23.630 0.322 1.00 32.25 343 ALA A CA 1
ATOM 2634 C C . ALA A 1 343 ? -21.326 24.886 -0.493 1.00 32.25 343 ALA A C 1
ATOM 2636 O O . ALA A 1 343 ? -20.161 25.271 -0.615 1.00 32.25 343 ALA A O 1
ATOM 2637 N N . ARG A 1 344 ? -22.346 25.498 -1.103 1.00 29.30 344 ARG A N 1
ATOM 2638 C CA . ARG A 1 344 ? -22.229 26.822 -1.711 1.00 29.30 344 ARG A CA 1
ATOM 2639 C C . ARG A 1 344 ? -21.953 27.816 -0.587 1.00 29.30 344 ARG A C 1
ATOM 2641 O O . ARG A 1 344 ? -22.853 28.141 0.178 1.00 29.30 344 ARG A O 1
ATOM 2648 N N . SER A 1 345 ? -20.722 28.306 -0.515 1.00 30.44 345 SER A N 1
ATOM 2649 C CA . SER A 1 345 ? -20.424 29.570 0.152 1.00 30.44 345 SER A CA 1
ATOM 2650 C C . SER A 1 345 ? -21.146 30.678 -0.616 1.00 30.44 345 SER A C 1
ATOM 2652 O O . SER A 1 345 ? -20.735 31.077 -1.705 1.00 30.44 345 SER A O 1
ATOM 2654 N N . THR A 1 346 ? -22.284 31.127 -0.094 1.00 36.66 346 THR A N 1
ATOM 2655 C CA . THR A 1 346 ? -22.912 32.383 -0.503 1.00 36.66 346 THR A CA 1
ATOM 2656 C C . THR A 1 346 ? -22.262 33.512 0.285 1.00 36.66 346 THR A C 1
ATOM 2658 O O . THR A 1 346 ? -22.795 33.959 1.299 1.00 36.66 346 THR A O 1
ATOM 2661 N N . GLY A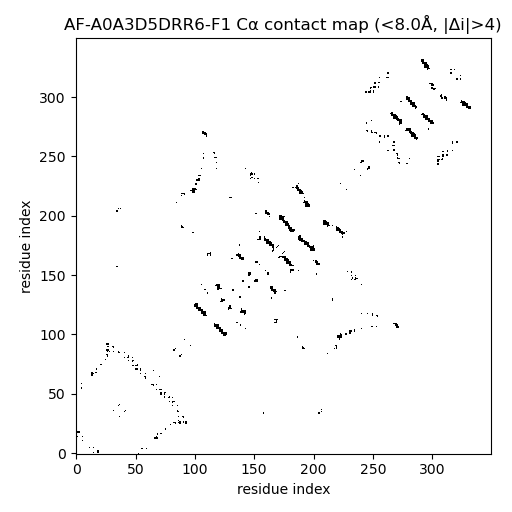 1 347 ? -21.098 33.970 -0.169 1.00 30.75 347 GLY A N 1
ATOM 2662 C CA . GLY A 1 347 ? -20.580 35.275 0.225 1.00 30.75 347 GLY A CA 1
ATOM 2663 C C . GLY A 1 347 ? -21.387 36.358 -0.486 1.00 30.75 347 GLY A C 1
ATOM 2664 O O . GLY A 1 347 ? -21.232 36.550 -1.690 1.00 30.75 347 GLY A O 1
ATOM 2665 N N . LYS A 1 348 ? -22.281 37.039 0.238 1.00 34.56 348 LYS A N 1
ATOM 2666 C CA . LYS A 1 348 ? -22.796 38.346 -0.193 1.00 34.56 348 LYS A CA 1
ATOM 2667 C C . LYS A 1 348 ? -21.671 39.380 -0.050 1.00 34.56 348 LYS A C 1
ATOM 2669 O O . LYS A 1 348 ? -20.994 39.353 0.976 1.00 34.56 348 LYS A O 1
ATOM 2674 N N . PRO A 1 349 ? -21.495 40.298 -1.011 1.00 39.00 349 PRO A N 1
ATOM 2675 C CA . PRO A 1 349 ? -20.669 41.478 -0.805 1.00 39.00 349 PRO A CA 1
ATOM 2676 C C . PRO A 1 349 ? -21.427 42.464 0.096 1.00 39.00 349 PRO A C 1
ATOM 2678 O O . PRO A 1 349 ? -22.622 42.697 -0.109 1.00 39.00 349 PRO A O 1
ATOM 2681 N N . GLY A 1 350 ? -20.734 42.992 1.101 1.00 40.91 350 GLY A N 1
ATOM 2682 C CA . GLY A 1 350 ? -21.131 44.152 1.896 1.00 40.91 350 GLY A CA 1
ATOM 2683 C C . GLY A 1 350 ? -20.093 45.242 1.720 1.00 40.91 350 GLY A C 1
ATOM 2684 O O . GLY A 1 350 ? -18.899 44.866 1.661 1.00 40.91 350 GLY A O 1
#

Foldseek 3Di:
DLVVLCVVPVPPPLSVVVVVLVVPLLFDPVPFDPLLPDPVLVVQLVVLCVQVVVLSVVCVVPVVPDPSNVSCVVSSVSNSVSSCLRGQQFDQGDDDDDAWFWAWDWWWFDFPQDLFIAIFIQIDTNNHRLPQDDPRQKTGDRCVQQAAPVHLLQADVVWWKDFGIAGRNPGQQAWGFIFTWHDPDQKTWTGFTAIAGGHDDGTHSDNDGPDTDCSCDSHIHMHGNVSSVVNSNVCNVPVVSPDQQVLLQRLLCNLCVVCQVLVPPWDWGIWHADVPDPQKIWTWIARPVPQKIWIAIFGFDDDGSNNRSVVRNCVSSVDPPVPGRTDDIDGPPDPPDDDDPDPDPPDDDD